Protein AF-A0A926IYR6-F1 (afdb_monomer)

Sequence (191 aa):
MEVDTQDVFANQILENIGKIAMRPLQLAQAIEKWMHGFDGKRKSGREAAAKFGLSETAISRYRKLLGADERIQALAGRLTNINTLTSLVDLSRLDEAKFEDVITQLDAGTLLNAERYLQQLVAGLKSPQDRSKSGTSSATNTSENADANPELIEGGEEPSKTSPQKASNKDKNGSQEMPPQLTCSVAGMRR

Structure (mmCIF, N/CA/C/O backbone):
data_AF-A0A926IYR6-F1
#
_entry.id   AF-A0A926IYR6-F1
#
loop_
_atom_site.group_PDB
_atom_site.id
_atom_site.type_symbol
_atom_site.label_atom_id
_atom_site.label_alt_id
_atom_site.label_comp_id
_atom_site.label_asym_id
_atom_site.label_entity_id
_atom_site.label_seq_id
_atom_site.pdbx_PDB_ins_code
_atom_site.Cartn_x
_atom_site.Cartn_y
_atom_site.Cartn_z
_atom_site.occupancy
_atom_site.B_iso_or_equiv
_atom_site.auth_seq_id
_atom_site.auth_comp_id
_atom_site.auth_asym_id
_atom_site.auth_atom_id
_atom_site.pdbx_PDB_model_num
ATOM 1 N N . MET A 1 1 ? 19.315 -6.945 -31.996 1.00 45.16 1 MET A N 1
ATOM 2 C CA . MET A 1 1 ? 18.527 -6.198 -30.999 1.00 45.16 1 MET A CA 1
ATOM 3 C C . MET A 1 1 ? 18.870 -6.789 -29.652 1.00 45.16 1 MET A C 1
ATOM 5 O O . MET A 1 1 ? 18.538 -7.947 -29.431 1.00 45.16 1 MET A O 1
ATOM 9 N N . GLU A 1 2 ? 19.592 -6.054 -28.811 1.00 54.44 2 GLU A N 1
ATOM 10 C CA . GLU A 1 2 ? 19.668 -6.416 -27.395 1.00 54.44 2 GLU A CA 1
ATOM 11 C C . GLU A 1 2 ? 18.277 -6.209 -26.799 1.00 54.44 2 GLU A C 1
ATOM 13 O O . GLU A 1 2 ? 17.656 -5.166 -27.009 1.00 54.44 2 GLU A O 1
ATOM 18 N N . VAL A 1 3 ? 17.756 -7.232 -26.128 1.00 62.66 3 VAL A N 1
ATOM 19 C CA . VAL A 1 3 ? 16.502 -7.104 -25.391 1.00 62.66 3 VAL A CA 1
ATOM 20 C C . VAL A 1 3 ? 16.871 -6.527 -24.032 1.00 62.66 3 VAL A C 1
ATOM 22 O O . VAL A 1 3 ? 17.537 -7.204 -23.250 1.00 62.66 3 VAL A O 1
ATOM 25 N N . ASP A 1 4 ? 16.472 -5.282 -23.765 1.00 81.31 4 ASP A N 1
ATOM 26 C CA . ASP A 1 4 ? 16.720 -4.646 -22.471 1.00 81.31 4 ASP A CA 1
ATOM 27 C C . ASP A 1 4 ? 16.082 -5.498 -21.359 1.00 81.31 4 ASP A C 1
ATOM 29 O O . ASP A 1 4 ? 14.863 -5.698 -21.301 1.00 81.31 4 ASP A O 1
ATOM 33 N N . THR A 1 5 ? 16.924 -6.028 -20.470 1.00 81.94 5 THR A N 1
ATOM 34 C CA . THR A 1 5 ? 16.513 -6.879 -19.347 1.00 81.94 5 THR A CA 1
ATOM 35 C C . THR A 1 5 ? 15.547 -6.155 -18.409 1.00 81.94 5 THR A C 1
ATOM 37 O O . THR A 1 5 ? 14.686 -6.793 -17.795 1.00 81.94 5 THR A O 1
ATOM 40 N N . GLN A 1 6 ? 15.623 -4.824 -18.341 1.00 81.25 6 GLN A N 1
ATOM 41 C CA . GLN A 1 6 ? 14.714 -3.993 -17.568 1.00 81.25 6 GLN A CA 1
ATOM 42 C C . GLN A 1 6 ? 13.317 -3.902 -18.201 1.00 81.25 6 GLN A C 1
ATOM 44 O O . GLN A 1 6 ? 12.327 -3.803 -17.470 1.00 81.25 6 GLN A O 1
ATOM 49 N N . ASP A 1 7 ? 13.214 -3.988 -19.530 1.00 84.94 7 ASP A N 1
ATOM 50 C CA . ASP A 1 7 ? 11.933 -4.056 -20.240 1.00 84.94 7 ASP A CA 1
ATOM 51 C C . ASP A 1 7 ? 11.310 -5.454 -20.178 1.00 84.94 7 ASP A C 1
ATOM 53 O O . ASP A 1 7 ? 10.100 -5.561 -19.976 1.00 84.94 7 ASP A O 1
ATOM 57 N N . VAL A 1 8 ? 12.110 -6.527 -20.233 1.00 85.56 8 VAL A N 1
ATOM 58 C CA . VAL A 1 8 ? 11.611 -7.893 -19.961 1.00 85.56 8 VAL A CA 1
ATOM 59 C C . VAL A 1 8 ? 11.003 -7.969 -18.560 1.00 85.56 8 VAL A C 1
ATOM 61 O O . VAL A 1 8 ? 9.882 -8.452 -18.397 1.00 85.56 8 VAL A O 1
ATOM 64 N N . PHE A 1 9 ? 11.705 -7.439 -17.554 1.00 85.88 9 PHE A N 1
ATOM 65 C CA . PHE A 1 9 ? 11.206 -7.390 -16.181 1.00 85.88 9 PHE A CA 1
ATOM 66 C C . PHE A 1 9 ? 9.938 -6.528 -16.055 1.00 85.88 9 PHE A C 1
ATOM 68 O O . PHE A 1 9 ? 8.983 -6.933 -15.395 1.00 85.88 9 PHE A O 1
ATOM 75 N N . ALA A 1 10 ? 9.873 -5.378 -16.735 1.00 85.06 10 ALA A N 1
ATOM 76 C CA . ALA A 1 10 ? 8.668 -4.548 -16.750 1.00 85.06 10 ALA A CA 1
ATOM 77 C C . ALA A 1 10 ? 7.459 -5.275 -17.358 1.00 85.06 10 ALA A C 1
ATOM 79 O O . ALA A 1 10 ? 6.358 -5.183 -16.818 1.00 85.06 10 ALA A O 1
ATOM 80 N N . ASN A 1 11 ? 7.663 -6.030 -18.441 1.00 86.19 11 ASN A N 1
ATOM 81 C CA . ASN A 1 11 ? 6.607 -6.799 -19.098 1.00 86.19 11 ASN A CA 1
ATOM 82 C C . ASN A 1 11 ? 6.088 -7.940 -18.203 1.00 86.19 11 ASN A C 1
ATOM 84 O O . ASN A 1 11 ? 4.880 -8.152 -18.132 1.00 86.19 11 ASN A O 1
ATOM 88 N N . GLN A 1 12 ? 6.968 -8.610 -17.448 1.00 86.31 12 GLN A N 1
ATOM 89 C CA . GLN A 1 12 ? 6.573 -9.606 -16.438 1.00 86.31 12 GLN A CA 1
ATOM 90 C C . GLN A 1 12 ? 5.736 -8.994 -15.303 1.00 86.31 12 GLN A C 1
ATOM 92 O O . GLN A 1 12 ? 4.791 -9.620 -14.821 1.00 86.31 12 GLN A O 1
ATOM 97 N N . ILE A 1 13 ? 6.051 -7.766 -14.874 1.00 86.06 13 ILE A N 1
ATOM 98 C CA . ILE A 1 13 ? 5.227 -7.037 -13.899 1.00 86.06 13 ILE A CA 1
ATOM 99 C C . ILE A 1 13 ? 3.866 -6.695 -14.521 1.00 86.06 13 ILE A C 1
ATOM 101 O O . ILE A 1 13 ? 2.835 -6.997 -13.924 1.00 86.06 13 ILE A O 1
ATOM 105 N N . LEU A 1 14 ? 3.850 -6.116 -15.727 1.00 85.69 14 LEU A N 1
ATOM 106 C CA . LEU A 1 14 ? 2.631 -5.727 -16.449 1.00 85.69 14 LEU A CA 1
ATOM 107 C C . LEU A 1 14 ? 1.674 -6.900 -16.690 1.00 85.69 14 LEU A C 1
ATOM 109 O O . LEU A 1 14 ? 0.469 -6.732 -16.536 1.00 85.69 14 LEU A O 1
ATOM 113 N N . GLU A 1 15 ? 2.188 -8.093 -16.998 1.00 84.50 15 GLU A N 1
ATOM 114 C CA . GLU A 1 15 ? 1.366 -9.298 -17.148 1.00 84.50 15 GLU A CA 1
ATOM 115 C C . GLU A 1 15 ? 0.613 -9.668 -15.855 1.00 84.50 15 GLU A C 1
ATOM 117 O O . GLU A 1 15 ? -0.445 -10.299 -15.915 1.00 84.50 15 GLU A O 1
ATOM 122 N N . ASN A 1 16 ? 1.144 -9.293 -14.691 1.00 80.12 16 ASN A N 1
ATOM 123 C CA . ASN A 1 16 ? 0.606 -9.648 -13.379 1.00 80.12 16 ASN A CA 1
ATOM 124 C C . ASN A 1 16 ? -0.121 -8.492 -12.669 1.00 80.12 16 ASN A C 1
ATOM 126 O O . ASN A 1 16 ? -0.920 -8.749 -11.767 1.00 80.12 16 ASN A O 1
ATOM 130 N N . ILE A 1 17 ? 0.091 -7.239 -13.084 1.00 73.50 17 ILE A N 1
ATOM 131 C CA . ILE A 1 17 ? -0.700 -6.086 -12.632 1.00 73.50 17 ILE A CA 1
ATOM 132 C C . ILE A 1 17 ? -2.179 -6.302 -12.988 1.00 73.50 17 ILE A C 1
ATOM 134 O O . ILE A 1 17 ? -2.528 -6.733 -14.083 1.00 73.50 17 ILE A O 1
ATOM 138 N N . GLY A 1 18 ? -3.072 -6.022 -12.036 1.00 60.53 18 GLY A N 1
ATOM 139 C CA . GLY A 1 18 ? -4.522 -6.184 -12.204 1.00 60.53 18 GLY A CA 1
ATOM 140 C C . GLY A 1 18 ? -5.033 -7.627 -12.087 1.00 60.53 18 GLY A C 1
ATOM 141 O O . GLY A 1 18 ? -6.214 -7.822 -11.801 1.00 60.53 18 GLY A O 1
ATOM 142 N N . LYS A 1 19 ? -4.169 -8.644 -12.208 1.00 63.75 19 LYS A N 1
ATOM 143 C CA . LYS A 1 19 ? -4.496 -10.016 -11.794 1.00 63.75 19 LYS A CA 1
ATOM 144 C C . LYS A 1 19 ? -4.381 -10.122 -10.268 1.00 63.75 19 LYS A C 1
ATOM 146 O O . LYS A 1 19 ? -3.478 -9.555 -9.662 1.00 63.75 19 LYS A O 1
ATOM 151 N N . ILE A 1 20 ? -5.232 -10.944 -9.645 1.00 58.84 20 ILE A N 1
ATOM 152 C CA . ILE A 1 20 ? -5.174 -11.269 -8.198 1.00 58.84 20 ILE A CA 1
ATOM 153 C C . ILE A 1 20 ? -3.826 -11.933 -7.809 1.00 58.84 20 ILE A C 1
ATOM 155 O O . ILE A 1 20 ? -3.472 -12.004 -6.635 1.00 58.84 20 ILE A O 1
ATOM 159 N N . ALA A 1 21 ? -3.055 -12.392 -8.802 1.00 59.38 21 ALA A N 1
ATOM 160 C CA . ALA A 1 21 ? -1.789 -13.100 -8.658 1.00 59.38 21 ALA A CA 1
ATOM 161 C C . ALA A 1 21 ? -0.688 -12.332 -7.899 1.00 59.38 21 ALA A C 1
ATOM 163 O O . ALA A 1 21 ? 0.086 -12.970 -7.188 1.00 59.38 21 ALA A O 1
ATOM 164 N N . MET A 1 22 ? -0.598 -10.999 -8.019 1.00 75.12 22 MET A N 1
ATOM 165 C CA . MET A 1 22 ? 0.477 -10.227 -7.378 1.00 75.12 22 MET A CA 1
ATOM 166 C C . MET A 1 22 ? -0.010 -9.507 -6.115 1.00 75.12 22 MET A C 1
ATOM 168 O O . MET A 1 22 ? -0.889 -8.645 -6.167 1.00 75.12 22 MET A O 1
ATOM 172 N N . ARG A 1 23 ? 0.586 -9.831 -4.959 1.00 88.06 23 ARG A N 1
ATOM 173 C CA . ARG A 1 23 ? 0.259 -9.174 -3.681 1.00 88.06 23 ARG A CA 1
ATOM 174 C C . ARG A 1 23 ? 0.772 -7.722 -3.666 1.00 88.06 23 ARG A C 1
ATOM 176 O O . ARG A 1 23 ? 1.830 -7.462 -4.243 1.00 88.06 23 ARG A O 1
ATOM 183 N N . PRO A 1 24 ? 0.116 -6.776 -2.962 1.00 90.75 24 PRO A N 1
ATOM 184 C CA . PRO A 1 24 ? 0.522 -5.365 -2.959 1.00 90.75 24 PRO A CA 1
ATOM 185 C C . PRO A 1 24 ? 1.980 -5.113 -2.563 1.00 90.75 24 PRO A C 1
ATOM 187 O O . PRO A 1 24 ? 2.623 -4.245 -3.147 1.00 90.75 24 PRO A O 1
ATOM 190 N N . LEU A 1 25 ? 2.518 -5.890 -1.614 1.00 92.12 25 LEU A N 1
ATOM 191 C CA . LEU A 1 25 ? 3.919 -5.785 -1.196 1.00 92.12 25 LEU A CA 1
ATOM 192 C C . LEU A 1 25 ? 4.888 -6.270 -2.287 1.00 92.12 25 LEU A C 1
ATOM 194 O O . LEU A 1 25 ? 5.890 -5.610 -2.546 1.00 92.12 25 LEU A O 1
ATOM 198 N N . GLN A 1 26 ? 4.561 -7.367 -2.978 1.00 91.06 26 GLN A N 1
ATOM 199 C CA . GLN A 1 26 ? 5.352 -7.878 -4.105 1.00 91.06 26 GLN A CA 1
ATOM 200 C C . GLN A 1 26 ? 5.356 -6.886 -5.272 1.00 91.06 26 GLN A C 1
ATOM 202 O O . GLN A 1 26 ? 6.407 -6.622 -5.850 1.00 91.06 26 GLN A O 1
ATOM 207 N N . LEU A 1 27 ? 4.199 -6.287 -5.581 1.00 91.50 27 LEU A N 1
ATOM 208 C CA . LEU A 1 27 ? 4.092 -5.249 -6.605 1.00 91.50 27 LEU A CA 1
ATOM 209 C C . LEU A 1 27 ? 4.917 -4.011 -6.230 1.00 91.50 27 LEU A C 1
ATOM 211 O O . LEU A 1 27 ? 5.657 -3.496 -7.063 1.00 91.50 27 LEU A O 1
ATOM 215 N N . ALA A 1 28 ? 4.863 -3.573 -4.970 1.00 93.25 28 ALA A N 1
ATOM 216 C CA . ALA A 1 28 ? 5.687 -2.470 -4.490 1.00 93.25 28 ALA A CA 1
ATOM 217 C C . ALA A 1 28 ? 7.193 -2.763 -4.628 1.00 93.25 28 ALA A C 1
ATOM 219 O O . ALA A 1 28 ? 7.933 -1.937 -5.162 1.00 93.25 28 ALA A O 1
ATOM 220 N N . GLN A 1 29 ? 7.636 -3.955 -4.210 1.00 93.31 29 GLN A N 1
ATOM 221 C CA . GLN A 1 29 ? 9.029 -4.400 -4.333 1.00 93.31 29 GLN A CA 1
ATOM 222 C C . GLN A 1 29 ? 9.476 -4.473 -5.799 1.00 93.31 29 GLN A C 1
ATOM 224 O O . GLN A 1 29 ? 10.579 -4.040 -6.129 1.00 93.31 29 GLN A O 1
ATOM 229 N N . ALA A 1 30 ? 8.622 -4.981 -6.691 1.00 91.81 30 ALA A N 1
ATOM 230 C CA . ALA A 1 30 ? 8.917 -5.087 -8.115 1.00 91.81 30 ALA A CA 1
ATOM 231 C C . ALA A 1 30 ? 9.003 -3.710 -8.799 1.00 91.81 30 ALA A C 1
ATOM 233 O O . ALA A 1 30 ? 9.929 -3.477 -9.577 1.00 91.81 30 ALA A O 1
ATOM 234 N N . ILE A 1 31 ? 8.103 -2.779 -8.456 1.00 92.62 31 ILE A N 1
ATOM 235 C CA . ILE A 1 31 ? 8.140 -1.386 -8.926 1.00 92.62 31 ILE A CA 1
ATOM 236 C C . ILE A 1 31 ? 9.420 -0.692 -8.448 1.00 92.62 31 ILE A C 1
ATOM 238 O O . ILE A 1 31 ? 10.138 -0.140 -9.275 1.00 92.62 31 ILE A O 1
ATOM 242 N N . GLU A 1 32 ? 9.751 -0.734 -7.151 1.00 93.06 32 GLU A N 1
ATOM 243 C CA . GLU A 1 32 ? 10.961 -0.069 -6.637 1.00 93.06 32 GLU A CA 1
ATOM 244 C C . GLU A 1 32 ? 12.231 -0.719 -7.226 1.00 93.06 32 GLU A C 1
ATOM 246 O O . GLU A 1 32 ? 13.130 0.003 -7.653 1.00 93.06 32 GLU A O 1
ATOM 251 N N . LYS A 1 33 ? 12.282 -2.054 -7.383 1.00 91.44 33 LYS A N 1
ATOM 252 C CA . LYS A 1 33 ? 13.382 -2.748 -8.085 1.00 91.44 33 LYS A CA 1
ATOM 253 C C . LYS A 1 33 ? 13.525 -2.289 -9.539 1.00 91.44 33 LYS A C 1
ATOM 255 O O . LYS A 1 33 ? 14.641 -2.029 -9.979 1.00 91.44 33 LYS A O 1
ATOM 260 N N . TRP A 1 34 ? 12.422 -2.156 -10.280 1.00 91.81 34 TRP A N 1
ATOM 261 C CA . TRP A 1 34 ? 12.461 -1.605 -11.637 1.00 91.81 34 TRP A CA 1
ATOM 262 C C . TRP A 1 34 ? 12.913 -0.139 -11.633 1.00 91.81 34 TRP A C 1
ATOM 264 O O . TRP A 1 34 ? 13.684 0.254 -12.505 1.00 91.81 34 TRP A O 1
ATOM 274 N N . MET A 1 35 ? 12.488 0.657 -10.646 1.00 91.31 35 MET A N 1
ATOM 275 C CA . MET A 1 35 ? 12.852 2.071 -10.524 1.00 91.31 35 MET A CA 1
ATOM 276 C C . MET A 1 35 ? 14.331 2.303 -10.199 1.00 91.31 35 MET A C 1
ATOM 278 O O . MET A 1 35 ? 14.863 3.313 -10.638 1.00 91.31 35 MET A O 1
ATOM 282 N N . HIS A 1 36 ? 15.019 1.423 -9.465 1.00 89.81 36 HIS A N 1
ATOM 283 C CA . HIS A 1 36 ? 16.468 1.582 -9.222 1.00 89.81 36 HIS A CA 1
ATOM 284 C C . HIS A 1 36 ? 17.338 1.289 -10.448 1.00 89.81 36 HIS A C 1
ATOM 286 O O . HIS A 1 36 ? 18.476 1.750 -10.502 1.00 89.81 36 HIS A O 1
ATOM 292 N N . GLY A 1 37 ? 16.791 0.586 -11.442 1.00 76.19 37 GLY A N 1
ATOM 293 C CA . GLY A 1 37 ? 17.518 0.200 -12.646 1.00 76.19 37 GLY A CA 1
ATOM 294 C C . GLY A 1 37 ? 18.484 -0.963 -12.435 1.00 76.19 37 GLY A C 1
ATOM 295 O O . GLY A 1 37 ? 18.870 -1.301 -11.317 1.00 76.19 37 GLY A O 1
ATOM 296 N N . PHE A 1 38 ? 18.875 -1.583 -13.547 1.00 68.38 38 PHE A N 1
ATOM 297 C CA . PHE A 1 38 ? 20.012 -2.510 -13.599 1.00 68.38 38 PHE A CA 1
ATOM 298 C C . PHE A 1 38 ? 21.277 -1.819 -14.144 1.00 68.38 38 PHE A C 1
ATOM 300 O O . PHE A 1 38 ? 22.369 -2.369 -14.054 1.00 68.38 38 PHE A O 1
ATOM 307 N N . ASP A 1 39 ? 21.129 -0.595 -14.666 1.00 69.06 39 ASP A N 1
ATOM 308 C CA . ASP A 1 39 ? 22.159 0.274 -15.249 1.00 69.06 39 ASP A CA 1
ATOM 309 C C . ASP A 1 39 ? 22.600 1.416 -14.305 1.00 69.06 39 ASP A C 1
ATOM 311 O O . ASP A 1 39 ? 23.378 2.288 -14.691 1.00 69.06 39 ASP A O 1
ATOM 315 N N . GLY A 1 40 ? 22.075 1.442 -13.074 1.00 68.50 40 GLY A N 1
ATOM 316 C CA . GLY A 1 40 ? 22.336 2.481 -12.073 1.00 68.50 40 GLY A CA 1
ATOM 317 C C . GLY A 1 40 ? 21.559 3.790 -12.263 1.00 68.50 40 GLY A C 1
ATOM 318 O O . GLY A 1 40 ? 21.735 4.713 -11.463 1.00 68.50 40 GLY A O 1
ATOM 319 N N . LYS A 1 41 ? 20.687 3.908 -13.277 1.00 80.50 41 LYS A N 1
ATOM 320 C CA . LYS A 1 41 ? 19.857 5.106 -13.476 1.00 80.50 41 LYS A CA 1
ATOM 321 C C . LYS A 1 41 ? 18.517 4.959 -12.768 1.00 80.50 41 LYS A C 1
ATOM 323 O O . LYS A 1 41 ? 17.612 4.263 -13.228 1.00 80.50 41 LYS A O 1
ATOM 328 N N . ARG A 1 42 ? 18.368 5.683 -11.656 1.00 87.19 42 ARG A N 1
ATOM 329 C CA . ARG A 1 42 ? 17.122 5.689 -10.888 1.00 87.19 42 ARG A CA 1
ATOM 330 C C . ARG A 1 42 ? 16.014 6.444 -11.629 1.00 87.19 42 ARG A C 1
ATOM 332 O O . ARG A 1 42 ? 16.114 7.650 -11.842 1.00 87.19 42 ARG A O 1
ATOM 339 N N . LYS A 1 43 ? 14.939 5.735 -11.959 1.00 89.62 43 LYS A N 1
ATOM 340 C CA . LYS A 1 43 ? 13.725 6.251 -12.602 1.00 89.62 43 LYS A CA 1
ATOM 341 C C . LYS A 1 43 ? 12.798 6.893 -11.573 1.00 89.62 43 LYS A C 1
ATOM 343 O O . LYS A 1 43 ? 12.719 6.476 -10.414 1.00 89.62 43 LYS A O 1
ATOM 348 N N . SER A 1 44 ? 12.088 7.928 -11.998 1.00 93.00 44 SER A N 1
ATOM 349 C CA . SER A 1 44 ? 11.143 8.683 -11.177 1.00 93.00 44 SER A CA 1
ATOM 350 C C . SER A 1 44 ? 9.820 7.939 -10.955 1.00 93.00 44 SER A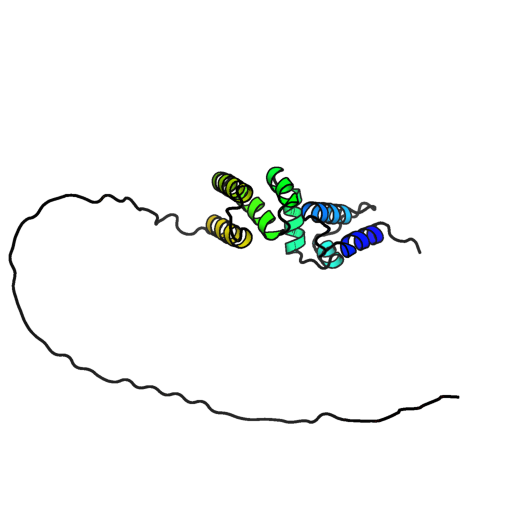 C 1
ATOM 352 O O . SER A 1 44 ? 9.444 7.026 -11.693 1.00 93.00 44 SER A O 1
ATOM 354 N N . GLY A 1 45 ? 9.050 8.373 -9.949 1.00 92.44 45 GLY A N 1
ATOM 355 C CA . GLY A 1 45 ? 7.697 7.848 -9.720 1.00 92.44 45 GLY A CA 1
ATOM 356 C C . GLY A 1 45 ? 6.732 8.123 -10.883 1.00 92.44 45 GLY A C 1
ATOM 357 O O . GLY A 1 45 ? 5.807 7.345 -11.100 1.00 92.44 45 GLY A O 1
ATOM 358 N N . ARG A 1 46 ? 6.985 9.180 -11.666 1.00 95.31 46 ARG A N 1
ATOM 359 C CA . ARG A 1 46 ? 6.237 9.527 -12.882 1.00 95.31 46 ARG A CA 1
ATOM 360 C C . ARG A 1 46 ? 6.535 8.572 -14.038 1.00 95.31 46 ARG A C 1
ATOM 362 O O . ARG A 1 46 ? 5.616 8.156 -14.735 1.00 95.31 46 ARG A O 1
ATOM 369 N N . GLU A 1 47 ? 7.793 8.173 -14.215 1.00 93.56 47 GLU A N 1
ATOM 370 C CA . GLU A 1 47 ? 8.164 7.138 -15.191 1.00 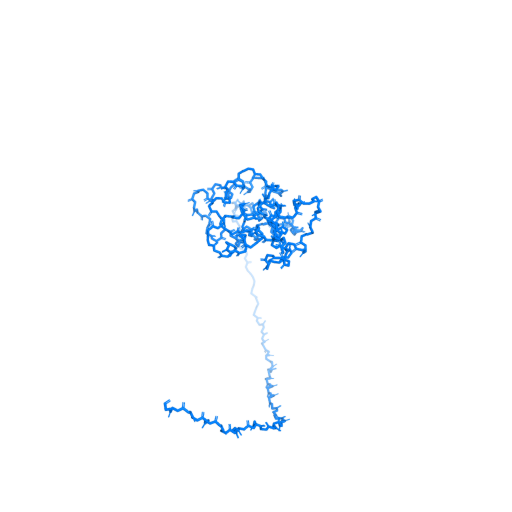93.56 47 GLU A CA 1
ATOM 371 C C . GLU A 1 47 ? 7.581 5.774 -14.813 1.00 93.56 47 GLU A C 1
ATOM 373 O O . GLU A 1 47 ? 7.080 5.069 -15.684 1.00 93.56 47 GLU A O 1
ATOM 378 N N . ALA A 1 48 ? 7.576 5.420 -13.523 1.00 93.44 48 ALA A N 1
ATOM 379 C CA . ALA A 1 48 ? 6.920 4.203 -13.047 1.00 93.44 48 ALA A CA 1
ATOM 380 C C . ALA A 1 48 ? 5.399 4.238 -13.277 1.00 93.44 48 ALA A C 1
ATOM 382 O O . ALA A 1 48 ? 4.834 3.266 -13.771 1.00 93.44 48 ALA A O 1
ATOM 383 N N . ALA A 1 49 ? 4.742 5.365 -12.984 1.00 94.12 49 ALA A N 1
ATOM 384 C CA . ALA A 1 49 ? 3.321 5.571 -13.267 1.00 94.12 49 ALA A CA 1
ATOM 385 C C . ALA A 1 49 ? 3.009 5.342 -14.758 1.00 94.12 49 ALA A C 1
ATOM 387 O O . ALA A 1 49 ? 2.152 4.525 -15.096 1.00 94.12 49 ALA A O 1
ATOM 388 N N . ALA A 1 50 ? 3.782 5.979 -15.646 1.00 93.38 50 ALA A N 1
ATOM 389 C CA . ALA A 1 50 ? 3.646 5.825 -17.091 1.00 93.38 50 ALA A CA 1
ATOM 390 C C . ALA A 1 50 ? 3.928 4.389 -17.577 1.00 93.38 50 ALA A C 1
ATOM 392 O O . ALA A 1 50 ? 3.160 3.864 -18.380 1.00 93.38 50 ALA A O 1
ATOM 393 N N . LYS A 1 51 ? 4.991 3.731 -17.087 1.00 92.56 51 LYS A N 1
ATOM 394 C CA . LYS A 1 51 ? 5.368 2.372 -17.516 1.00 92.56 51 LYS A CA 1
ATOM 395 C C . LYS A 1 51 ? 4.361 1.312 -17.076 1.00 92.56 51 LYS A C 1
ATOM 397 O O . LYS A 1 51 ? 4.110 0.380 -17.832 1.00 92.56 51 LYS A O 1
ATOM 402 N N . PHE A 1 52 ? 3.809 1.441 -15.869 1.00 90.44 52 PHE A N 1
ATOM 403 C CA . PHE A 1 52 ? 2.926 0.436 -15.268 1.00 90.44 52 PHE A CA 1
ATOM 404 C C . PHE A 1 52 ? 1.427 0.722 -15.451 1.00 90.44 52 PHE A C 1
ATOM 406 O O . PHE A 1 52 ? 0.606 -0.059 -14.978 1.00 90.44 52 PHE A O 1
ATOM 413 N N . GLY A 1 53 ? 1.052 1.821 -16.117 1.00 90.56 53 GLY A N 1
ATOM 414 C CA . GLY A 1 53 ? -0.353 2.213 -16.291 1.00 90.56 53 GLY A CA 1
ATOM 415 C C . GLY A 1 53 ? -1.045 2.602 -14.977 1.00 90.56 53 GLY A C 1
ATOM 416 O O . GLY A 1 53 ? -2.258 2.459 -14.840 1.00 90.56 53 GLY A O 1
ATOM 417 N N . LEU A 1 54 ? -0.271 3.064 -13.991 1.00 91.44 54 LEU A N 1
ATOM 418 C CA . LEU A 1 54 ? -0.732 3.422 -12.649 1.00 91.44 54 LEU A CA 1
ATOM 419 C C . LEU A 1 54 ? -0.730 4.945 -12.472 1.00 91.44 54 LEU A C 1
ATOM 421 O O . LEU A 1 54 ? 0.028 5.655 -13.124 1.00 91.44 54 LEU A O 1
ATOM 425 N N . SER A 1 55 ? -1.533 5.473 -11.547 1.00 94.69 55 SER A N 1
ATOM 426 C CA . SER A 1 55 ? -1.427 6.891 -11.178 1.00 94.69 55 SER A CA 1
ATOM 427 C C . SER A 1 55 ? -0.181 7.154 -10.324 1.00 94.69 55 SER A C 1
ATOM 429 O O . SER A 1 55 ? 0.239 6.299 -9.541 1.00 94.69 55 SER A O 1
ATOM 431 N N . GLU A 1 56 ? 0.376 8.368 -10.389 1.00 95.50 56 GLU A N 1
ATOM 432 C CA . GLU A 1 56 ? 1.481 8.779 -9.501 1.00 95.50 56 GLU A CA 1
ATOM 433 C C . GLU A 1 56 ? 1.104 8.624 -8.014 1.00 95.50 56 GLU A C 1
ATOM 435 O O . GLU A 1 56 ? 1.935 8.251 -7.183 1.00 95.50 56 GLU A O 1
ATOM 440 N N . THR A 1 57 ? -0.177 8.814 -7.673 1.00 94.94 57 THR A N 1
ATOM 441 C CA . THR A 1 57 ? -0.705 8.538 -6.332 1.00 94.94 57 THR A CA 1
ATOM 442 C C . THR A 1 57 ? -0.608 7.056 -5.969 1.00 94.94 57 THR A C 1
ATOM 444 O O . THR A 1 57 ? -0.192 6.745 -4.856 1.00 94.94 57 THR A O 1
ATOM 447 N N . ALA A 1 58 ? -0.946 6.133 -6.876 1.00 92.75 58 ALA A N 1
ATOM 448 C CA . ALA A 1 58 ? -0.804 4.697 -6.630 1.00 92.75 58 ALA A CA 1
ATOM 449 C C . ALA A 1 58 ? 0.671 4.304 -6.435 1.00 92.75 58 ALA A C 1
ATOM 451 O O . ALA A 1 58 ? 0.986 3.623 -5.461 1.00 92.75 58 ALA A O 1
ATOM 452 N N . ILE A 1 59 ? 1.586 4.813 -7.270 1.00 95.12 59 ILE A N 1
ATOM 453 C CA . ILE A 1 59 ? 3.037 4.623 -7.086 1.00 95.12 59 ILE A CA 1
ATOM 454 C C . ILE A 1 59 ? 3.492 5.143 -5.712 1.00 95.12 59 ILE A C 1
ATOM 456 O O . ILE A 1 59 ? 4.194 4.441 -4.986 1.00 95.12 59 ILE A O 1
ATOM 460 N N . SER A 1 60 ? 3.047 6.336 -5.306 1.00 95.81 60 SER A N 1
ATOM 461 C CA . SER A 1 60 ? 3.341 6.902 -3.981 1.00 95.81 60 SER A CA 1
ATOM 462 C C . SER A 1 60 ? 2.840 6.008 -2.835 1.00 95.81 60 SER A C 1
ATOM 464 O O . SER A 1 60 ? 3.567 5.781 -1.867 1.00 95.81 60 SER A O 1
ATOM 466 N N . ARG A 1 61 ? 1.641 5.420 -2.965 1.00 95.69 61 ARG A N 1
ATOM 467 C CA . ARG A 1 61 ? 1.087 4.462 -1.991 1.00 95.69 61 ARG A CA 1
ATOM 468 C C . ARG A 1 61 ? 1.904 3.169 -1.896 1.00 95.69 61 ARG A C 1
ATOM 470 O O . ARG A 1 61 ? 2.243 2.758 -0.790 1.00 95.69 61 ARG A O 1
ATOM 477 N N . TYR A 1 62 ? 2.288 2.564 -3.023 1.00 95.12 62 TYR A N 1
ATOM 478 C CA . TYR A 1 62 ? 3.162 1.382 -3.016 1.00 95.12 62 TYR A CA 1
ATOM 479 C C . TYR A 1 62 ? 4.523 1.681 -2.369 1.00 95.12 62 TYR A C 1
ATOM 481 O O . TYR A 1 62 ? 5.005 0.897 -1.557 1.00 95.12 62 TYR A O 1
ATOM 489 N N . ARG A 1 63 ? 5.111 2.854 -2.634 1.00 94.75 63 ARG A N 1
ATOM 490 C CA . ARG A 1 63 ? 6.378 3.263 -2.005 1.00 94.75 63 ARG A CA 1
ATOM 491 C C . ARG A 1 63 ? 6.233 3.557 -0.506 1.00 94.75 63 ARG A C 1
ATOM 493 O O . ARG A 1 63 ? 7.140 3.227 0.252 1.00 94.75 63 ARG A O 1
ATOM 500 N N . LYS A 1 64 ? 5.090 4.092 -0.050 1.00 95.31 64 LYS A N 1
ATOM 501 C CA . LYS A 1 64 ? 4.761 4.187 1.389 1.00 95.31 64 LYS A CA 1
ATOM 502 C C . LYS A 1 64 ? 4.706 2.810 2.061 1.00 95.31 64 LYS A C 1
ATOM 504 O O . LYS A 1 64 ? 5.204 2.687 3.174 1.00 95.31 64 LYS A O 1
ATOM 509 N N . LEU A 1 65 ? 4.131 1.800 1.400 1.00 95.75 65 LEU A N 1
ATOM 510 C CA . LEU A 1 65 ? 4.008 0.438 1.938 1.00 95.75 65 LEU A CA 1
ATOM 511 C C . LEU A 1 65 ? 5.372 -0.237 2.180 1.00 95.75 65 LEU A C 1
ATOM 513 O O . LEU A 1 65 ? 5.511 -0.974 3.148 1.00 95.75 65 LEU A O 1
ATOM 517 N N . LEU A 1 66 ? 6.388 0.042 1.356 1.00 94.88 66 LEU A N 1
ATOM 518 C CA . LEU A 1 66 ? 7.751 -0.480 1.567 1.00 94.88 66 LEU A CA 1
ATOM 519 C C . LEU A 1 66 ? 8.436 0.083 2.821 1.00 94.88 66 LEU A C 1
ATOM 521 O O . LEU A 1 66 ? 9.302 -0.572 3.389 1.00 94.88 66 LEU A O 1
ATOM 525 N N . GLY A 1 67 ? 8.064 1.297 3.236 1.00 92.81 67 GLY A N 1
ATOM 52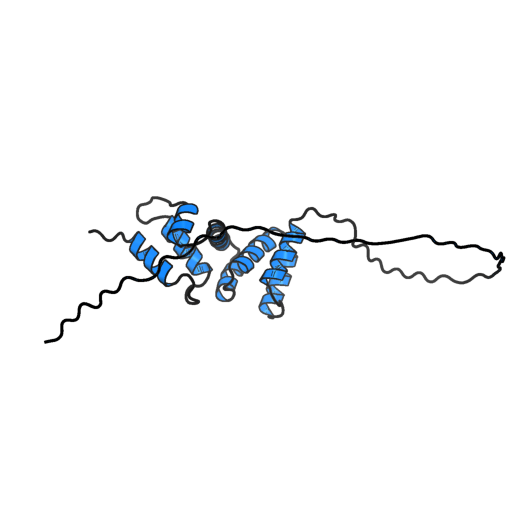6 C CA . GLY A 1 67 ? 8.534 1.946 4.465 1.00 92.81 67 GLY A CA 1
ATOM 527 C C . GLY A 1 67 ? 7.526 1.854 5.615 1.00 92.81 67 GLY A C 1
ATOM 528 O O . GLY A 1 67 ? 7.460 2.770 6.440 1.00 92.81 67 GLY A O 1
ATOM 529 N N . ALA A 1 68 ? 6.680 0.822 5.611 1.00 93.94 68 ALA A N 1
ATOM 530 C CA . ALA A 1 68 ? 5.696 0.553 6.651 1.00 93.94 68 ALA A CA 1
ATOM 531 C C . ALA A 1 68 ? 6.246 -0.392 7.730 1.00 93.94 68 ALA A C 1
ATOM 533 O O . ALA A 1 68 ? 7.163 -1.171 7.472 1.00 93.94 68 ALA A O 1
ATOM 534 N N . ASP A 1 69 ? 5.624 -0.347 8.908 1.00 91.31 69 ASP A N 1
ATOM 535 C CA . ASP A 1 69 ? 5.818 -1.308 9.999 1.00 91.31 69 ASP A CA 1
ATOM 536 C C . ASP A 1 69 ? 5.620 -2.760 9.519 1.00 91.31 69 ASP A C 1
ATOM 538 O O . ASP A 1 69 ? 4.774 -3.027 8.657 1.00 91.31 69 ASP A O 1
ATOM 542 N N . GLU A 1 70 ? 6.385 -3.703 10.077 1.00 91.88 70 GLU A N 1
ATOM 543 C CA . GLU A 1 70 ? 6.347 -5.120 9.689 1.00 91.88 70 GLU A CA 1
ATOM 544 C C . GLU A 1 70 ? 4.948 -5.731 9.820 1.00 91.88 70 GLU A C 1
ATOM 546 O O . GLU A 1 70 ? 4.543 -6.522 8.964 1.00 91.88 70 GLU A O 1
ATOM 551 N N . ARG A 1 71 ? 4.159 -5.306 10.818 1.00 92.25 71 ARG A N 1
ATOM 552 C CA . ARG A 1 71 ? 2.766 -5.739 10.988 1.00 92.25 71 ARG A CA 1
ATOM 553 C C . ARG A 1 71 ? 1.944 -5.345 9.765 1.00 92.25 71 ARG A C 1
ATOM 555 O O . ARG A 1 71 ? 1.251 -6.182 9.197 1.00 92.25 71 ARG A O 1
ATOM 562 N N . ILE A 1 72 ? 2.089 -4.111 9.276 1.00 94.12 72 ILE A N 1
ATOM 563 C CA . ILE A 1 72 ? 1.386 -3.627 8.075 1.00 94.12 72 ILE A CA 1
ATOM 564 C C . ILE A 1 72 ? 1.866 -4.355 6.809 1.00 94.12 72 ILE A C 1
ATOM 566 O O . ILE A 1 72 ? 1.060 -4.648 5.922 1.00 94.12 72 ILE A O 1
ATOM 570 N N . GLN A 1 73 ? 3.152 -4.704 6.725 1.00 92.75 73 GLN A N 1
ATOM 571 C CA . GLN A 1 73 ? 3.668 -5.513 5.618 1.00 92.75 73 GLN A CA 1
ATOM 572 C C . GLN A 1 73 ? 3.101 -6.943 5.640 1.00 92.75 73 GLN A C 1
ATOM 574 O O . GLN A 1 73 ? 2.695 -7.446 4.591 1.00 92.75 73 GLN A O 1
ATOM 579 N N . ALA A 1 74 ? 2.962 -7.566 6.815 1.00 91.44 74 ALA A N 1
ATOM 580 C CA . ALA A 1 74 ? 2.299 -8.863 6.966 1.00 91.44 74 ALA A CA 1
ATOM 581 C C . ALA A 1 74 ? 0.819 -8.808 6.532 1.00 91.44 74 ALA A C 1
ATOM 583 O O . ALA A 1 74 ? 0.337 -9.705 5.831 1.00 91.44 74 ALA A O 1
ATOM 584 N N . LEU A 1 75 ? 0.108 -7.713 6.839 1.00 91.06 75 LEU A N 1
ATOM 585 C CA . LEU A 1 75 ? -1.267 -7.499 6.368 1.00 91.06 75 LEU A CA 1
ATOM 586 C C . LEU A 1 75 ? -1.388 -7.486 4.844 1.00 91.06 75 LEU A C 1
ATOM 588 O O . LEU A 1 75 ? -2.424 -7.908 4.337 1.00 91.06 75 LEU A O 1
ATOM 592 N N . ALA A 1 76 ? -0.364 -7.056 4.101 1.00 88.44 76 ALA A N 1
ATOM 593 C CA . ALA A 1 76 ? -0.382 -7.071 2.636 1.00 88.44 76 ALA A CA 1
ATOM 594 C C . ALA A 1 76 ? -0.392 -8.497 2.038 1.00 88.44 76 ALA A C 1
ATOM 596 O O . ALA A 1 76 ? -0.652 -8.667 0.844 1.00 88.44 76 ALA A O 1
ATOM 597 N N . GLY A 1 77 ? -0.167 -9.532 2.857 1.00 84.88 77 GLY A N 1
ATOM 598 C CA . GLY A 1 77 ? -0.448 -10.922 2.499 1.00 84.88 77 GLY A CA 1
ATOM 599 C C . GLY A 1 77 ? -1.949 -11.221 2.383 1.00 84.88 77 GLY A C 1
ATOM 600 O O . GLY A 1 77 ? -2.347 -11.965 1.486 1.00 84.88 77 GLY A O 1
ATOM 601 N N . ARG A 1 78 ? -2.796 -10.605 3.226 1.00 85.44 78 ARG A N 1
ATOM 602 C CA . ARG A 1 78 ? -4.261 -10.813 3.244 1.00 85.44 78 ARG A CA 1
ATOM 603 C C . ARG A 1 78 ? -5.060 -9.685 2.579 1.00 85.44 78 ARG A C 1
ATOM 605 O O . ARG A 1 78 ? -5.988 -9.962 1.825 1.00 85.44 78 ARG A O 1
ATOM 612 N N . LEU A 1 79 ? -4.689 -8.427 2.813 1.00 88.31 79 LEU A N 1
ATOM 613 C CA . LEU A 1 79 ? -5.338 -7.240 2.260 1.00 88.31 79 LEU A CA 1
ATOM 614 C C . LEU A 1 79 ? -4.739 -6.921 0.887 1.00 88.31 79 LEU A C 1
ATOM 616 O O . LEU A 1 79 ? -3.569 -6.566 0.774 1.00 88.31 79 LEU A O 1
ATOM 620 N N . THR A 1 80 ? -5.550 -7.012 -0.165 1.00 87.44 80 THR A N 1
ATOM 621 C CA . THR A 1 80 ? -5.144 -6.670 -1.541 1.00 87.44 80 THR A CA 1
ATOM 622 C C . THR A 1 80 ? -5.328 -5.186 -1.872 1.00 87.44 80 THR A C 1
ATOM 624 O O . THR A 1 80 ? -4.763 -4.693 -2.846 1.00 87.44 80 THR A O 1
ATOM 627 N N . ASN A 1 81 ? -6.097 -4.451 -1.066 1.00 90.19 81 ASN A N 1
ATOM 628 C CA . ASN A 1 81 ? -6.408 -3.049 -1.312 1.00 90.19 81 ASN A CA 1
ATOM 629 C C . ASN A 1 81 ? -5.304 -2.120 -0.773 1.00 90.19 81 ASN A C 1
ATOM 631 O O . ASN A 1 81 ? -5.137 -1.933 0.435 1.00 90.19 81 ASN A O 1
ATOM 635 N N . ILE A 1 82 ? -4.565 -1.502 -1.698 1.00 92.25 82 ILE A N 1
ATOM 636 C CA . ILE A 1 82 ? -3.461 -0.585 -1.391 1.00 92.25 82 ILE A CA 1
ATOM 637 C C . ILE A 1 82 ? -3.916 0.697 -0.669 1.00 92.25 82 ILE A C 1
ATOM 639 O O . ILE A 1 82 ? -3.135 1.285 0.083 1.00 92.25 82 ILE A O 1
ATOM 643 N N . ASN A 1 83 ? -5.172 1.128 -0.837 1.00 93.00 83 ASN A N 1
ATOM 644 C CA . ASN A 1 83 ? -5.710 2.283 -0.118 1.00 93.00 83 ASN A CA 1
ATOM 645 C C . ASN A 1 83 ? -5.877 1.947 1.368 1.00 93.00 83 ASN A C 1
ATOM 647 O O . ASN A 1 83 ? -5.388 2.699 2.205 1.00 93.00 83 ASN A O 1
ATOM 651 N N . THR A 1 84 ? -6.473 0.791 1.686 1.00 93.75 84 THR A N 1
ATOM 652 C CA . THR A 1 84 ? -6.603 0.271 3.060 1.00 93.75 84 THR A CA 1
ATOM 653 C C . THR A 1 84 ? -5.238 0.162 3.737 1.00 93.75 84 THR A C 1
ATOM 655 O O . THR A 1 84 ? -5.046 0.706 4.822 1.00 93.75 84 THR A O 1
ATOM 658 N N . LEU A 1 85 ? -4.261 -0.460 3.064 1.00 95.25 85 LEU A N 1
ATOM 659 C CA . LEU A 1 85 ? -2.886 -0.573 3.564 1.00 95.25 85 LEU A CA 1
ATOM 660 C C . LEU A 1 85 ? -2.236 0.799 3.798 1.00 95.25 85 LEU A C 1
ATOM 662 O O . LEU A 1 85 ? -1.603 1.008 4.826 1.00 95.25 85 LEU A O 1
ATOM 666 N N . THR A 1 86 ? -2.424 1.765 2.894 1.00 95.50 86 THR A N 1
ATOM 667 C CA . THR A 1 86 ? -1.863 3.114 3.088 1.00 95.50 86 THR A CA 1
ATOM 668 C C . THR A 1 86 ? -2.542 3.860 4.234 1.00 95.50 86 THR A C 1
ATOM 670 O O . THR A 1 86 ? -1.867 4.572 4.972 1.00 95.50 86 THR A O 1
ATOM 673 N N . SER A 1 87 ? -3.855 3.704 4.415 1.00 96.19 87 SER A N 1
ATOM 674 C CA . SER A 1 87 ? -4.557 4.300 5.553 1.00 96.19 87 SER A CA 1
ATOM 675 C C . SER A 1 87 ? -4.092 3.711 6.886 1.00 96.19 87 SER A C 1
ATOM 677 O O . SER A 1 87 ? -4.032 4.452 7.857 1.00 96.19 87 SER A O 1
ATOM 679 N N . LEU A 1 88 ? -3.684 2.437 6.934 1.00 96.38 88 LEU A N 1
ATOM 680 C CA . LEU A 1 88 ? -3.030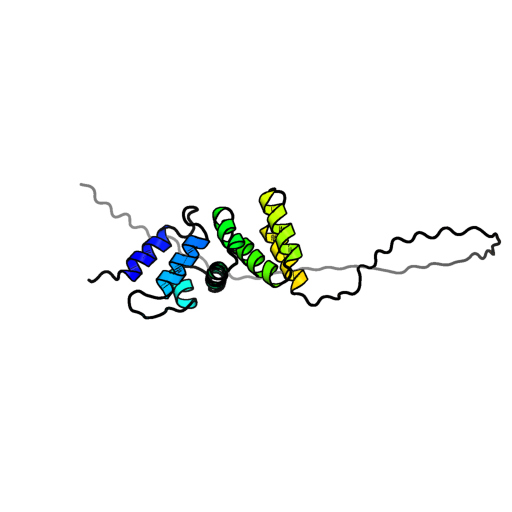 1.851 8.111 1.00 96.38 88 LEU A CA 1
ATOM 681 C C . LEU A 1 88 ? -1.657 2.485 8.390 1.00 96.38 88 LEU A C 1
ATOM 683 O O . LEU A 1 88 ? -1.383 2.832 9.533 1.00 96.38 88 LEU A O 1
ATOM 687 N N . VAL A 1 89 ? -0.833 2.714 7.356 1.00 96.31 89 VAL A N 1
ATOM 688 C CA . VAL A 1 89 ? 0.461 3.426 7.491 1.00 96.31 89 VAL A CA 1
ATOM 689 C C . VAL A 1 89 ? 0.272 4.869 7.957 1.00 96.31 89 VAL A C 1
ATOM 691 O O . VAL A 1 89 ? 1.081 5.388 8.721 1.00 96.31 89 VAL A O 1
ATOM 694 N N . ASP A 1 90 ? -0.773 5.541 7.479 1.00 95.69 90 ASP A N 1
ATOM 695 C CA . ASP A 1 90 ? -1.102 6.886 7.937 1.00 95.69 90 ASP A CA 1
ATOM 696 C C . ASP A 1 90 ? -1.675 6.865 9.371 1.00 95.69 90 ASP A C 1
ATOM 698 O O . ASP A 1 90 ? -1.403 7.797 10.119 1.00 95.69 90 ASP A O 1
ATOM 702 N N . LEU A 1 91 ? -2.416 5.822 9.777 1.00 96.31 91 LEU A N 1
ATOM 703 C CA . LEU A 1 91 ? -2.992 5.683 11.122 1.00 96.31 91 LEU A CA 1
ATOM 704 C C . LEU A 1 91 ? -1.930 5.426 12.199 1.00 96.31 91 LEU A C 1
ATOM 706 O O . LEU A 1 91 ? -1.924 6.157 13.185 1.00 96.31 91 LEU A O 1
ATOM 710 N N . SER A 1 92 ? -1.002 4.480 12.004 1.00 95.56 92 SER A N 1
ATOM 711 C CA . SER A 1 92 ? 0.060 4.192 12.995 1.00 95.56 92 SER A CA 1
ATOM 712 C C . SER A 1 92 ? 0.990 5.388 13.247 1.00 95.56 92 SER A C 1
ATOM 714 O O . SER A 1 92 ? 1.600 5.527 14.300 1.00 95.56 92 SER A O 1
ATOM 716 N N . ARG A 1 93 ? 1.064 6.325 12.293 1.00 94.31 93 ARG A N 1
ATOM 717 C CA . ARG A 1 93 ? 1.811 7.588 12.431 1.00 94.31 93 ARG A CA 1
ATOM 718 C C . ARG A 1 93 ? 1.029 8.707 13.125 1.00 94.31 93 ARG A C 1
ATOM 720 O O . ARG A 1 93 ? 1.621 9.738 13.432 1.00 94.31 93 ARG A O 1
ATOM 727 N N . LEU A 1 94 ? -0.282 8.548 13.308 1.00 95.25 94 LEU A N 1
ATOM 728 C CA . LEU A 1 94 ? -1.175 9.551 13.898 1.00 95.25 94 LEU A CA 1
ATOM 729 C C . LEU A 1 94 ? -1.658 9.155 15.296 1.00 95.25 94 LEU A C 1
ATOM 731 O O . LEU A 1 94 ? -1.767 10.022 16.160 1.00 95.25 94 LEU A O 1
ATOM 735 N N . ASP A 1 95 ? -1.987 7.879 15.500 1.00 95.62 95 ASP A N 1
ATOM 736 C CA . ASP A 1 95 ? -2.596 7.367 16.727 1.00 95.62 95 ASP A CA 1
ATOM 737 C C . ASP A 1 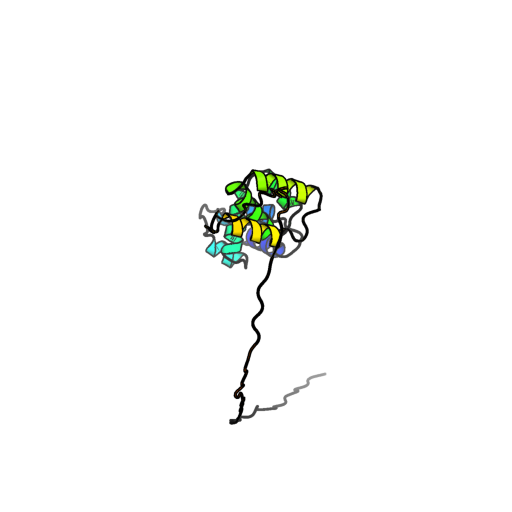95 ? -2.375 5.846 16.840 1.00 95.62 95 ASP A C 1
ATOM 739 O O . ASP A 1 95 ? -3.143 5.049 16.296 1.00 95.62 95 ASP A O 1
ATOM 743 N N . GLU A 1 96 ? -1.312 5.445 17.544 1.00 94.56 96 GLU A N 1
ATOM 744 C CA . GLU A 1 96 ? -0.950 4.028 17.721 1.00 94.56 96 GLU A CA 1
ATOM 745 C C . GLU A 1 96 ? -2.023 3.252 18.506 1.00 94.56 96 GLU A C 1
ATOM 747 O O . GLU A 1 96 ? -2.305 2.099 18.202 1.00 94.56 96 GLU A O 1
ATOM 752 N N . ALA A 1 97 ? -2.711 3.885 19.465 1.00 95.31 97 ALA A N 1
ATOM 753 C CA . ALA A 1 97 ? -3.761 3.215 20.237 1.00 95.31 97 ALA A CA 1
ATOM 754 C C . ALA A 1 97 ? -4.968 2.840 19.357 1.00 95.31 97 ALA A C 1
ATOM 756 O O . ALA A 1 97 ? -5.512 1.742 19.476 1.00 95.31 97 ALA A O 1
ATOM 757 N N . LYS A 1 98 ? -5.362 3.725 18.430 1.00 96.06 98 LYS A N 1
ATOM 758 C CA . LYS A 1 98 ? -6.370 3.401 17.405 1.00 96.06 98 LYS A CA 1
ATOM 759 C C . LYS A 1 98 ? -5.854 2.416 16.360 1.00 96.06 98 LYS A C 1
ATOM 761 O O . LYS A 1 98 ? -6.656 1.685 15.783 1.00 96.06 98 LYS A O 1
ATOM 766 N N . PHE A 1 99 ? -4.551 2.403 16.087 1.00 96.69 99 PHE A N 1
ATOM 767 C CA . PHE A 1 99 ? -3.947 1.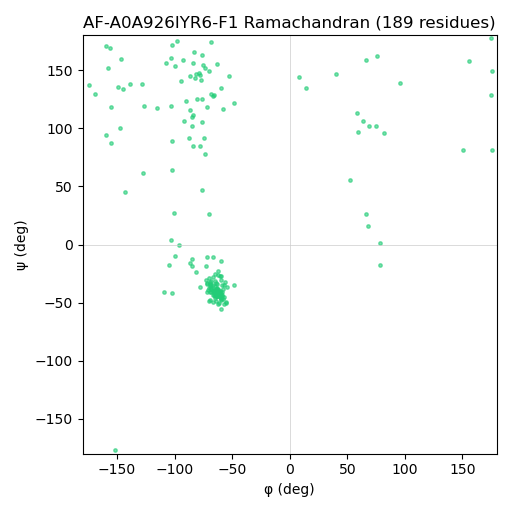409 15.208 1.00 96.69 99 PHE A CA 1
ATOM 768 C C . PHE A 1 99 ? -4.067 -0.005 15.803 1.00 96.69 99 PHE A C 1
ATOM 770 O O . PHE A 1 99 ? -4.591 -0.877 15.114 1.00 96.69 99 PHE A O 1
ATOM 777 N N . GLU A 1 100 ? -3.725 -0.224 17.080 1.00 96.12 100 GLU A N 1
ATOM 778 C CA . GLU A 1 100 ? -3.880 -1.537 17.742 1.00 96.12 100 GLU A CA 1
ATOM 779 C C . GLU A 1 100 ? -5.331 -2.051 17.748 1.00 96.12 100 GLU A C 1
ATOM 781 O O . GLU A 1 100 ? -5.587 -3.222 17.452 1.00 96.12 100 GLU A O 1
ATOM 786 N N . ASP A 1 101 ? -6.297 -1.175 18.042 1.00 95.81 101 ASP A N 1
ATOM 787 C CA . ASP A 1 101 ? -7.729 -1.501 17.994 1.00 95.81 101 ASP A CA 1
ATOM 788 C C . ASP A 1 101 ? -8.151 -1.956 16.584 1.00 95.81 101 ASP A C 1
ATOM 790 O O . ASP A 1 101 ? -8.761 -3.011 16.399 1.00 95.81 101 ASP A O 1
ATOM 794 N N . VAL A 1 102 ? -7.723 -1.223 15.553 1.00 95.50 102 VAL A N 1
ATOM 795 C CA . VAL A 1 102 ? -7.964 -1.581 14.149 1.00 95.50 102 VAL A CA 1
ATOM 796 C C . VAL A 1 102 ? -7.306 -2.904 13.756 1.00 95.50 102 VAL A C 1
ATOM 798 O O . VAL A 1 102 ? -7.931 -3.689 13.040 1.00 95.50 102 VAL A O 1
ATOM 801 N N . ILE A 1 103 ? -6.072 -3.172 14.193 1.00 94.38 103 ILE A N 1
ATOM 802 C CA . ILE A 1 103 ? -5.397 -4.456 13.946 1.00 94.38 103 ILE A CA 1
ATOM 803 C C . ILE A 1 103 ? -6.209 -5.599 14.560 1.00 94.38 103 ILE A C 1
ATOM 805 O O . ILE A 1 103 ? -6.538 -6.558 13.860 1.00 94.38 103 ILE A O 1
ATOM 809 N N . THR A 1 104 ? -6.630 -5.439 15.815 1.00 94.69 104 THR A N 1
ATOM 810 C CA . THR A 1 104 ? -7.449 -6.418 16.542 1.00 94.69 104 THR A CA 1
ATOM 811 C C . THR A 1 104 ? -8.775 -6.695 15.824 1.00 94.69 104 THR A C 1
ATOM 813 O O . THR A 1 104 ? -9.154 -7.852 15.640 1.00 94.69 104 THR A O 1
ATOM 816 N N . GLN A 1 105 ? -9.467 -5.657 15.340 1.00 94.12 105 GLN A N 1
ATOM 817 C CA . GLN A 1 105 ? -10.722 -5.806 14.589 1.00 94.12 105 GLN A CA 1
ATOM 818 C C . GLN A 1 105 ? -10.526 -6.426 13.193 1.00 94.12 105 GLN A C 1
ATOM 820 O O . GLN A 1 105 ? -11.395 -7.155 12.705 1.00 94.12 105 GLN A O 1
ATOM 825 N N . LEU A 1 106 ? -9.388 -6.171 12.537 1.00 92.88 106 LEU A N 1
ATOM 826 C CA . LEU A 1 106 ? -9.026 -6.823 11.274 1.00 92.88 106 LEU A CA 1
ATOM 827 C C . LEU A 1 106 ? -8.693 -8.311 11.471 1.00 92.88 106 LEU A C 1
ATOM 829 O O . LEU A 1 106 ? -9.053 -9.122 10.619 1.00 92.88 106 LEU A O 1
ATOM 833 N N . ASP A 1 107 ? -8.041 -8.676 12.578 1.00 91.44 107 ASP A N 1
ATOM 834 C CA . ASP A 1 107 ? -7.736 -10.067 12.941 1.00 91.44 107 ASP A CA 1
ATOM 835 C C . ASP A 1 107 ? -8.977 -10.853 13.367 1.00 91.44 107 ASP A C 1
ATOM 837 O O . ASP A 1 107 ? -9.149 -11.998 12.951 1.00 91.44 107 ASP A O 1
ATOM 841 N N . ALA A 1 108 ? -9.891 -10.217 14.102 1.00 92.50 108 ALA A N 1
ATOM 842 C CA . ALA A 1 108 ? -11.197 -10.781 14.437 1.00 92.50 108 ALA A CA 1
ATOM 843 C C . ALA A 1 108 ? -12.172 -10.839 13.239 1.00 92.50 108 ALA A C 1
ATOM 845 O O . ALA A 1 108 ? -13.240 -11.440 13.344 1.00 92.50 108 ALA A O 1
ATOM 846 N N . GLY A 1 109 ? -11.844 -10.195 12.110 1.00 89.69 109 GLY A N 1
ATOM 847 C CA . GLY A 1 109 ? -12.715 -10.106 10.934 1.00 89.69 109 GLY A CA 1
ATOM 848 C C . GLY A 1 109 ? -13.978 -9.258 11.140 1.00 89.69 109 GLY A C 1
ATOM 849 O O . GLY A 1 109 ? -14.910 -9.349 10.343 1.00 89.69 109 GLY A O 1
ATOM 850 N N . THR A 1 110 ? -14.027 -8.434 12.190 1.00 91.88 110 THR A N 1
ATOM 851 C CA . THR A 1 110 ? -15.202 -7.629 12.566 1.00 91.88 110 THR A CA 1
ATOM 852 C C . THR A 1 110 ? -15.283 -6.294 11.822 1.00 91.88 110 THR A C 1
ATOM 854 O O . THR A 1 110 ? -16.361 -5.701 11.743 1.00 91.88 110 THR A O 1
ATOM 857 N N . LEU A 1 111 ? -14.175 -5.821 11.237 1.00 89.94 111 LEU A N 1
ATOM 858 C CA . LEU A 1 111 ? -14.110 -4.522 10.564 1.00 89.94 111 LEU A CA 1
ATOM 859 C C . LEU A 1 111 ? -14.748 -4.537 9.160 1.00 89.94 111 LEU A C 1
ATOM 861 O O . LEU A 1 111 ? -14.073 -4.672 8.132 1.00 89.94 111 LEU A O 1
ATOM 865 N N . LEU A 1 112 ? -16.069 -4.353 9.105 1.00 85.75 112 LEU A N 1
ATOM 866 C CA . LEU A 1 112 ? -16.817 -4.256 7.851 1.00 85.75 112 LEU A CA 1
ATOM 867 C C . LEU A 1 112 ? -16.421 -2.996 7.055 1.00 85.75 112 LEU A C 1
ATOM 869 O O . LEU A 1 112 ? -16.461 -1.880 7.566 1.00 85.75 112 LEU A O 1
ATOM 873 N N . ASN A 1 113 ? -16.082 -3.168 5.771 1.00 89.44 113 ASN A N 1
ATOM 874 C CA . ASN A 1 113 ? -15.630 -2.093 4.872 1.00 89.44 113 ASN A CA 1
ATOM 875 C C . ASN A 1 113 ? -14.455 -1.262 5.443 1.00 89.44 113 ASN A C 1
ATOM 877 O O . ASN A 1 113 ? -14.498 -0.030 5.523 1.00 89.44 113 ASN A O 1
ATOM 881 N N . ALA A 1 114 ? -13.379 -1.969 5.803 1.00 91.50 114 ALA A N 1
ATOM 882 C CA . ALA A 1 114 ? -12.148 -1.406 6.354 1.00 91.50 114 ALA A CA 1
ATOM 883 C C . ALA A 1 114 ? -11.580 -0.209 5.564 1.00 91.50 114 ALA A C 1
ATOM 885 O O . ALA A 1 114 ? -11.049 0.715 6.173 1.00 91.50 114 ALA A O 1
ATOM 886 N N . GLU A 1 115 ? -11.698 -0.179 4.227 1.00 92.62 115 GLU A N 1
ATOM 887 C CA . GLU A 1 115 ? -11.246 0.971 3.429 1.00 92.62 115 GLU A CA 1
ATOM 888 C C . GLU A 1 115 ? -11.970 2.262 3.828 1.00 92.62 115 GLU A C 1
ATOM 890 O O . GLU A 1 115 ? -11.316 3.245 4.180 1.00 92.62 115 GLU A O 1
ATOM 895 N N . ARG A 1 116 ? -13.310 2.263 3.801 1.00 94.12 116 ARG A N 1
ATOM 896 C CA . ARG A 1 116 ? -14.097 3.463 4.110 1.00 94.12 116 ARG A CA 1
ATOM 897 C C . ARG A 1 116 ? -13.910 3.891 5.562 1.00 94.12 116 ARG A C 1
ATOM 899 O O . ARG A 1 116 ? -13.704 5.077 5.812 1.00 94.12 116 ARG A O 1
ATOM 906 N N . TYR A 1 117 ? -13.941 2.935 6.493 1.00 94.94 117 TYR A N 1
ATOM 907 C CA . TYR A 1 117 ? -13.724 3.203 7.915 1.00 94.94 117 TYR A CA 1
ATOM 908 C C . TYR A 1 117 ? -12.371 3.886 8.154 1.00 94.94 117 TYR A C 1
ATOM 910 O O . TYR A 1 117 ? -12.315 4.961 8.748 1.00 94.94 117 TYR A O 1
ATOM 918 N N . LEU A 1 118 ? -11.281 3.322 7.621 1.00 95.44 118 LEU A N 1
ATOM 919 C CA . LEU A 1 118 ? -9.938 3.864 7.832 1.00 95.44 118 LEU A CA 1
ATOM 920 C C . LEU A 1 118 ? -9.725 5.210 7.140 1.00 95.44 118 LEU A C 1
ATOM 922 O O . LEU A 1 118 ? -9.036 6.070 7.683 1.00 95.44 118 LEU A O 1
ATOM 926 N N . GLN A 1 119 ? -10.329 5.430 5.970 1.00 93.69 119 GLN A N 1
ATOM 927 C CA . GLN A 1 119 ? -10.310 6.741 5.318 1.00 93.69 119 GLN A CA 1
ATOM 928 C C . GLN A 1 119 ? -11.004 7.808 6.174 1.00 93.69 119 GLN A C 1
ATOM 930 O O . GLN A 1 119 ? -10.445 8.889 6.350 1.00 93.69 119 GLN A O 1
ATOM 935 N N . GLN A 1 120 ? -12.173 7.502 6.748 1.00 94.38 120 GLN A N 1
ATOM 936 C CA . GLN A 1 120 ? -12.891 8.420 7.638 1.00 94.38 120 GLN A CA 1
ATOM 937 C C . GLN A 1 120 ? -12.124 8.669 8.944 1.00 94.38 120 GLN A C 1
ATOM 939 O O . GLN A 1 120 ? -11.979 9.822 9.348 1.00 94.38 120 GLN A O 1
ATOM 944 N N . LEU A 1 121 ? -11.571 7.620 9.561 1.00 95.12 121 LEU A N 1
ATOM 945 C CA . LEU A 1 121 ? -10.798 7.721 10.800 1.00 95.12 121 LEU A CA 1
ATOM 946 C C . LEU A 1 121 ? -9.547 8.593 10.619 1.00 95.12 121 LEU A C 1
ATOM 948 O O . LEU A 1 121 ? -9.338 9.555 11.356 1.00 95.12 121 LEU A O 1
ATOM 952 N N . VAL A 1 122 ? -8.747 8.312 9.586 1.00 95.69 122 VAL A N 1
ATOM 953 C CA . VAL A 1 122 ? -7.535 9.082 9.264 1.00 95.69 122 VAL A CA 1
ATOM 954 C C . VAL A 1 122 ? -7.870 10.519 8.853 1.00 95.69 122 VAL A C 1
ATOM 956 O O . VAL A 1 122 ? -7.125 11.435 9.200 1.00 95.69 122 VAL A O 1
ATOM 959 N N . ALA A 1 123 ? -8.981 10.756 8.148 1.00 94.00 123 ALA A N 1
ATOM 960 C CA . ALA A 1 123 ? -9.425 12.110 7.819 1.00 94.00 123 ALA A CA 1
ATOM 961 C C . ALA A 1 123 ? -9.834 12.901 9.075 1.00 94.00 123 ALA A C 1
ATOM 963 O O . ALA A 1 123 ? -9.447 14.063 9.204 1.00 94.00 123 ALA A O 1
ATOM 964 N N . GLY A 1 124 ? -10.538 12.270 10.021 1.00 94.50 124 GLY A N 1
ATOM 965 C CA . GLY A 1 124 ? -10.898 12.872 11.308 1.00 94.50 124 GLY A CA 1
ATOM 966 C C . GLY A 1 124 ? -9.682 13.215 12.173 1.00 94.50 124 GLY A C 1
ATOM 967 O O . GLY A 1 124 ? -9.650 14.279 12.777 1.00 94.50 124 GLY A O 1
ATOM 968 N N . LEU A 1 125 ? -8.646 12.367 12.171 1.00 93.62 125 LEU A N 1
ATOM 969 C CA . LEU A 1 125 ? -7.389 12.623 12.891 1.00 93.62 125 LEU A CA 1
ATOM 970 C C . LEU A 1 125 ? -6.527 13.727 12.251 1.00 93.62 125 LEU A C 1
ATOM 972 O O . LEU A 1 125 ? -5.837 14.453 12.962 1.00 93.62 125 LEU A O 1
ATOM 976 N N . LYS A 1 126 ? -6.542 13.852 10.916 1.00 91.12 126 LYS A N 1
ATOM 977 C CA . LYS A 1 126 ? -5.784 14.884 10.179 1.00 91.12 126 LYS A CA 1
ATOM 978 C C . LYS A 1 126 ? -6.474 16.246 10.146 1.00 91.12 126 LYS A C 1
ATOM 980 O O . LYS A 1 126 ? -5.807 17.253 9.923 1.00 91.12 126 LYS A O 1
ATOM 985 N N . SER A 1 127 ? -7.793 16.278 10.307 1.00 88.12 127 SER A N 1
ATOM 986 C CA . SER A 1 127 ? -8.560 17.520 10.319 1.00 88.12 127 SER A CA 1
ATOM 987 C C . SER A 1 127 ? -8.374 18.224 11.665 1.00 88.12 127 SER A C 1
ATOM 989 O O . SER A 1 127 ? -8.684 17.623 12.692 1.00 88.12 127 SER A O 1
ATOM 991 N N . PRO A 1 128 ? -7.940 19.498 11.710 1.00 66.06 128 PRO A N 1
ATOM 992 C CA . PRO A 1 128 ? -7.882 20.277 12.946 1.00 66.06 128 PRO A CA 1
ATOM 993 C C . PRO A 1 128 ? -9.286 20.762 13.361 1.00 66.06 128 PRO A C 1
ATOM 995 O O . PRO A 1 128 ? -9.484 21.939 13.648 1.00 66.06 128 PRO A O 1
ATOM 998 N N . GLN A 1 129 ? -10.280 19.868 13.340 1.00 59.62 129 GLN A N 1
ATOM 999 C CA . GLN A 1 129 ? -11.638 20.167 13.781 1.00 59.62 129 GLN A CA 1
ATOM 1000 C C . GLN A 1 129 ? -11.704 20.180 15.310 1.00 59.62 129 GLN A C 1
ATOM 1002 O O . GLN A 1 129 ? -11.039 19.392 15.986 1.00 59.62 129 GLN A O 1
ATOM 1007 N N . ASP A 1 130 ? -12.489 21.114 15.843 1.00 52.97 130 ASP A N 1
ATOM 1008 C CA . ASP A 1 130 ? -12.489 21.508 17.247 1.00 52.97 130 ASP A CA 1
ATOM 1009 C C . ASP A 1 130 ? -12.551 20.332 18.230 1.00 52.97 130 ASP A C 1
ATOM 1011 O O . ASP A 1 130 ? -13.543 19.604 18.305 1.00 52.97 130 ASP A O 1
ATOM 1015 N N . ARG A 1 131 ? -11.548 20.234 19.114 1.00 52.00 131 ARG A N 1
ATOM 1016 C CA . ARG A 1 131 ? -11.550 19.333 20.288 1.00 52.00 131 ARG A CA 1
ATOM 1017 C C . ARG A 1 131 ? -12.549 19.771 21.381 1.00 52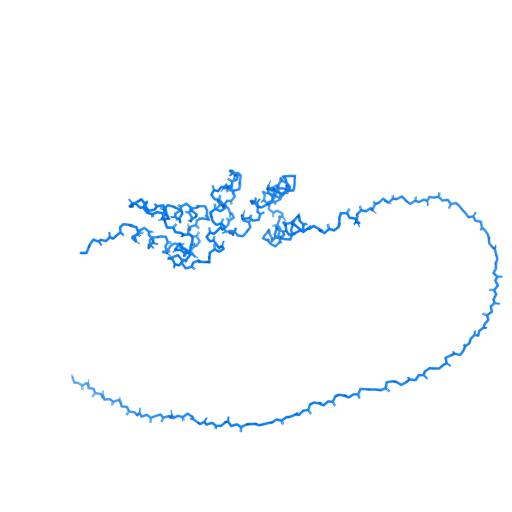.00 131 ARG A C 1
ATOM 1019 O O . ARG A 1 131 ? -12.375 19.452 22.553 1.00 52.00 131 ARG A O 1
ATOM 1026 N N . SER A 1 132 ? -13.602 20.488 20.997 1.00 52.47 132 SER A N 1
ATOM 1027 C CA . SER A 1 132 ? -14.523 21.220 21.866 1.00 52.47 132 SER A CA 1
ATOM 1028 C C . SER A 1 132 ? -15.978 20.840 21.587 1.00 52.47 132 SER A C 1
ATOM 1030 O O . SER A 1 132 ? -16.768 21.698 21.197 1.00 52.47 132 SER A O 1
ATOM 1032 N N . LYS A 1 133 ? -16.324 19.555 21.784 1.00 50.97 133 LYS A N 1
ATOM 1033 C CA . LYS A 1 133 ? -17.661 19.045 22.190 1.00 50.97 133 LYS A CA 1
ATOM 1034 C C . LYS A 1 133 ? -17.692 17.507 22.215 1.00 50.97 133 LYS A C 1
ATOM 1036 O O . LYS A 1 133 ? -18.198 16.860 21.309 1.00 50.97 133 LYS A O 1
ATOM 1041 N N . SER A 1 134 ? -17.199 16.927 23.307 1.00 43.88 134 SER A N 1
ATOM 1042 C CA . SER A 1 134 ? -17.594 15.575 23.741 1.00 43.88 134 SER A CA 1
ATOM 1043 C C . SER A 1 134 ? -17.664 15.500 25.270 1.00 43.88 134 SER A C 1
ATOM 1045 O O . SER A 1 134 ? -17.154 14.577 25.901 1.00 43.88 134 SER A O 1
ATOM 1047 N N . GLY A 1 135 ? -18.283 16.515 25.877 1.00 45.88 135 GLY A N 1
ATOM 1048 C CA . GLY A 1 135 ? -18.666 16.486 27.283 1.00 45.88 135 GLY A CA 1
ATOM 1049 C C . GLY A 1 135 ? -20.006 15.776 27.447 1.00 45.88 135 GLY A C 1
ATOM 1050 O O . GLY A 1 135 ? -21.036 16.438 27.500 1.00 45.88 135 GLY A O 1
ATOM 1051 N N . THR A 1 136 ? -19.996 14.446 27.542 1.00 42.06 136 THR A N 1
ATOM 1052 C CA . THR A 1 136 ? -21.153 13.669 28.021 1.00 42.06 136 THR A CA 1
ATOM 1053 C C . THR A 1 136 ? -20.898 13.240 29.462 1.00 42.06 136 THR A C 1
ATOM 1055 O O . THR A 1 136 ? -20.770 12.064 29.789 1.00 42.06 136 THR A O 1
ATOM 1058 N N . SER A 1 137 ? -20.810 14.232 30.347 1.00 45.25 137 SER A N 1
ATOM 1059 C CA . SER A 1 137 ? -20.954 14.025 31.785 1.00 45.25 137 SER A CA 1
ATOM 1060 C C . SER A 1 137 ? -22.434 13.794 32.095 1.00 45.25 137 SER A C 1
ATOM 1062 O O . SER A 1 137 ? -23.187 14.746 32.300 1.00 45.25 137 SER A O 1
ATOM 1064 N N . SER A 1 138 ? -22.861 12.529 32.105 1.00 40.88 138 SER A N 1
ATOM 1065 C CA . SER A 1 138 ? -24.206 12.145 32.545 1.00 40.88 138 SER A CA 1
ATOM 1066 C C . SER A 1 138 ? -24.311 12.241 34.070 1.00 40.88 138 SER A C 1
ATOM 1068 O O . SER A 1 138 ? -24.243 11.235 34.772 1.00 40.88 138 SER A O 1
ATOM 1070 N N . ALA A 1 139 ? -24.464 13.463 34.578 1.00 41.91 139 ALA A N 1
ATOM 1071 C CA . ALA A 1 139 ? -24.816 13.745 35.965 1.00 41.91 139 ALA A CA 1
ATOM 1072 C C . ALA A 1 139 ? -26.306 14.112 36.036 1.00 41.91 139 ALA A C 1
ATOM 1074 O O . ALA A 1 139 ? -26.685 15.274 35.903 1.00 41.91 139 ALA A O 1
ATOM 1075 N N . THR A 1 140 ? -27.167 13.108 36.203 1.00 39.19 140 THR A N 1
ATOM 1076 C CA . THR A 1 140 ? -28.588 13.327 36.499 1.00 39.19 140 THR A CA 1
ATOM 1077 C C . THR A 1 140 ? -28.735 13.727 37.963 1.00 39.19 140 THR A C 1
ATOM 1079 O O . THR A 1 140 ? -28.601 12.887 38.852 1.00 39.19 140 THR A O 1
ATOM 1082 N N . ASN A 1 141 ? -28.994 15.011 38.205 1.00 41.34 141 ASN A N 1
ATOM 1083 C CA . ASN A 1 141 ? -29.261 15.537 39.540 1.00 41.34 141 ASN A CA 1
ATOM 1084 C C . ASN A 1 141 ? -30.608 15.025 40.071 1.00 41.34 141 ASN A C 1
ATOM 1086 O O . ASN A 1 141 ? -31.637 15.207 39.423 1.00 41.34 141 ASN A O 1
ATOM 1090 N N . THR A 1 142 ? -30.601 14.491 41.291 1.00 41.34 142 THR A N 1
ATOM 1091 C CA . THR A 1 142 ? -31.795 14.403 42.140 1.00 41.34 142 THR A CA 1
ATOM 1092 C C . THR A 1 142 ? -31.874 15.674 42.981 1.00 41.34 142 THR A C 1
ATOM 1094 O O . THR A 1 142 ? -30.934 15.967 43.715 1.00 41.34 142 THR A O 1
ATOM 1097 N N . SER A 1 143 ? -32.979 16.414 42.897 1.00 46.47 143 SER A N 1
ATOM 1098 C CA . SER A 1 143 ? -33.401 17.382 43.920 1.00 46.47 143 SER A CA 1
ATOM 1099 C C . SER A 1 143 ? -34.908 17.630 43.802 1.00 46.47 143 SER A C 1
ATOM 1101 O O . SER A 1 143 ? -35.483 17.444 42.730 1.00 46.47 143 SER A O 1
ATOM 1103 N N . GLU A 1 144 ? -35.544 17.976 44.917 1.00 42.78 144 GLU A N 1
ATOM 1104 C CA . GLU A 1 144 ? -36.978 17.775 45.162 1.00 42.78 144 GLU A CA 1
ATOM 1105 C C . GLU A 1 144 ? -37.863 19.018 44.901 1.00 42.78 144 GLU A C 1
ATOM 1107 O O . GLU A 1 144 ? -37.386 20.102 44.570 1.00 42.78 144 GLU A O 1
ATOM 1112 N N . ASN A 1 145 ? -39.183 18.818 45.015 1.00 41.69 145 ASN A N 1
ATOM 1113 C CA . ASN A 1 145 ? -40.265 19.766 44.705 1.00 41.69 145 ASN A CA 1
ATOM 1114 C C . ASN A 1 145 ? -40.303 21.046 45.564 1.00 41.69 145 ASN A C 1
ATOM 1116 O O . ASN A 1 145 ? -40.000 20.994 46.755 1.00 41.69 145 ASN A O 1
ATOM 1120 N N . ALA A 1 146 ? -40.904 22.114 45.010 1.00 40.69 146 ALA A N 1
ATOM 1121 C CA . ALA A 1 146 ? -41.818 23.002 45.749 1.00 40.69 146 ALA A CA 1
ATOM 1122 C C . ALA A 1 146 ? -42.817 23.750 44.821 1.00 40.69 146 ALA A C 1
ATOM 1124 O O . ALA A 1 146 ? -42.408 24.507 43.947 1.00 40.69 146 ALA A O 1
ATOM 1125 N N . ASP A 1 147 ? -44.107 23.483 45.051 1.00 38.97 147 ASP A N 1
ATOM 1126 C CA . ASP A 1 147 ? -45.375 24.206 44.797 1.00 38.97 147 ASP A CA 1
ATOM 1127 C C . ASP A 1 147 ? -45.533 25.521 43.982 1.00 38.97 147 ASP A C 1
ATOM 1129 O O . ASP A 1 147 ? -44.766 26.464 44.125 1.00 38.97 147 ASP A O 1
ATOM 1133 N N . ALA A 1 148 ? -46.680 25.558 43.263 1.00 40.34 148 ALA A N 1
ATOM 1134 C CA . ALA A 1 148 ? -47.708 26.618 43.058 1.00 40.34 148 ALA A CA 1
ATOM 1135 C C . ALA A 1 148 ? -47.312 28.115 42.869 1.00 40.34 148 ALA A C 1
ATOM 1137 O O . ALA A 1 148 ? -46.399 28.627 43.497 1.00 40.34 148 ALA A O 1
ATOM 1138 N N . ASN A 1 149 ? -48.013 28.957 42.090 1.00 46.06 149 ASN A N 1
ATOM 1139 C CA . ASN A 1 149 ? -49.398 28.954 41.568 1.00 46.06 149 ASN A CA 1
ATOM 1140 C C . ASN A 1 149 ? -49.475 29.835 40.269 1.00 46.06 149 ASN A C 1
ATOM 1142 O O . ASN A 1 149 ? -48.499 30.532 39.988 1.00 46.06 149 ASN A O 1
ATOM 1146 N N . PRO A 1 150 ? -50.564 29.843 39.461 1.00 56.06 150 PRO A N 1
ATOM 1147 C CA . PRO A 1 150 ? -50.566 30.399 38.095 1.00 56.06 150 PRO A CA 1
ATOM 1148 C C . PRO A 1 150 ? -51.206 31.795 37.951 1.00 56.06 150 PRO A C 1
ATOM 1150 O O . PRO A 1 150 ? -51.933 32.246 38.833 1.00 56.06 150 PRO A O 1
ATOM 1153 N N . GLU A 1 151 ? -51.069 32.396 36.761 1.00 39.66 151 GLU A N 1
ATOM 1154 C CA . GLU A 1 151 ? -51.980 33.442 36.269 1.00 39.66 151 GLU A CA 1
ATOM 1155 C C . GLU A 1 151 ? -52.306 33.256 34.769 1.00 39.66 151 GLU A C 1
ATOM 1157 O O . GLU A 1 151 ? -51.444 32.892 33.968 1.00 39.66 151 GLU A O 1
ATOM 1162 N N . LEU A 1 152 ? -53.579 33.459 34.409 1.00 39.56 152 LEU A N 1
ATOM 1163 C CA . LEU A 1 152 ? -54.139 33.369 33.052 1.00 39.56 152 LEU A CA 1
ATOM 1164 C C . LEU A 1 152 ? -54.165 34.746 32.382 1.00 39.56 152 LEU A C 1
ATOM 1166 O O . LEU A 1 152 ? -54.649 35.680 33.015 1.00 39.56 152 LEU A O 1
ATOM 1170 N N . ILE A 1 153 ? -53.864 34.837 31.079 1.00 41.72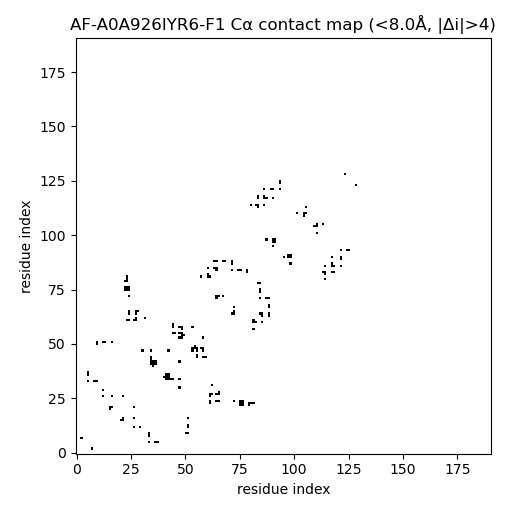 153 ILE A N 1
ATOM 1171 C CA . ILE A 1 153 ? -54.540 35.806 30.190 1.00 41.72 153 ILE A CA 1
ATOM 1172 C C . ILE A 1 153 ? -54.717 35.211 28.776 1.00 41.72 153 ILE A C 1
ATOM 1174 O O . ILE A 1 153 ? -53.788 34.627 28.221 1.00 41.72 153 ILE A O 1
ATOM 1178 N N . GLU A 1 154 ? -55.920 35.351 28.210 1.00 35.38 154 GLU A N 1
ATOM 1179 C CA . GLU A 1 154 ? -56.285 34.990 26.828 1.00 35.38 154 GLU A CA 1
ATOM 1180 C C . GLU A 1 154 ? -55.937 36.078 25.789 1.00 35.38 154 GLU A C 1
ATOM 1182 O O . GLU A 1 154 ? -55.795 37.253 26.123 1.00 35.38 154 GLU A O 1
ATOM 1187 N N . GLY A 1 155 ? -55.966 35.687 24.505 1.00 31.52 155 GLY A N 1
ATOM 1188 C CA . GLY A 1 155 ? -56.080 36.583 23.342 1.00 31.52 155 GLY A CA 1
ATOM 1189 C C . GLY A 1 155 ? -54.740 36.950 22.685 1.00 31.52 155 GLY A C 1
ATOM 1190 O O . GLY A 1 155 ? -53.756 37.199 23.367 1.00 31.52 155 GLY A O 1
ATOM 1191 N N . GLY A 1 156 ? -54.619 37.008 21.357 1.00 30.30 156 GLY A N 1
ATOM 1192 C CA . GLY A 1 156 ? -55.588 36.744 20.289 1.00 30.30 156 GLY A CA 1
ATOM 1193 C C . GLY A 1 156 ? -54.989 37.088 18.911 1.00 30.30 156 GLY A C 1
ATOM 1194 O O . GLY A 1 156 ? -53.874 37.590 18.840 1.00 30.30 156 GLY A O 1
ATOM 1195 N N . GLU A 1 157 ? -55.757 36.841 17.845 1.00 37.75 157 GLU A N 1
ATOM 1196 C CA . GLU A 1 157 ? -55.545 37.330 16.463 1.00 37.75 157 GLU A CA 1
ATOM 1197 C C . GLU A 1 157 ? -54.343 36.784 15.647 1.00 37.75 157 GLU A C 1
ATOM 1199 O O . GLU A 1 157 ? -53.212 37.259 15.706 1.00 37.75 157 GLU A O 1
ATOM 1204 N N . GLU A 1 158 ? -54.655 35.856 14.732 1.00 43.41 158 GLU A N 1
ATOM 1205 C CA . GLU A 1 158 ? -53.987 35.774 13.421 1.00 43.41 158 GLU A CA 1
ATOM 1206 C C . GLU A 1 158 ? -54.531 36.909 12.517 1.00 43.41 158 GLU A C 1
ATOM 1208 O O . GLU A 1 158 ? -55.682 37.319 12.703 1.00 43.41 158 GLU A O 1
ATOM 1213 N N . PRO A 1 159 ? -53.788 37.397 11.499 1.00 45.44 159 PRO A N 1
ATOM 1214 C CA . PRO A 1 159 ? -54.041 36.808 10.179 1.00 45.44 159 PRO A CA 1
ATOM 1215 C C . PRO A 1 159 ? -52.842 36.742 9.207 1.00 45.44 159 PRO A C 1
ATOM 1217 O O . PRO A 1 159 ? -52.155 37.724 8.931 1.00 45.44 159 PRO A O 1
ATOM 1220 N N . SER A 1 160 ? -52.716 35.581 8.564 1.00 31.17 160 SER A N 1
ATOM 1221 C CA . SER A 1 160 ? -52.540 35.370 7.114 1.00 31.17 160 SER A CA 1
ATOM 1222 C C . SER A 1 160 ? -52.160 36.551 6.189 1.00 31.17 160 SER A C 1
ATOM 1224 O O . SER A 1 160 ? -52.913 37.524 6.092 1.00 31.17 160 SER A O 1
ATOM 1226 N N . LYS A 1 161 ? -51.182 36.322 5.278 1.00 36.69 161 LYS A N 1
ATOM 1227 C CA . LYS A 1 161 ? -51.403 36.476 3.810 1.00 36.69 161 LYS A CA 1
ATOM 1228 C C . LYS A 1 161 ? -50.303 35.944 2.856 1.00 36.69 161 LYS A C 1
ATOM 1230 O O . LYS A 1 161 ? -49.149 36.351 2.900 1.00 36.69 161 LYS A O 1
ATOM 1235 N N . THR A 1 162 ? -50.773 35.148 1.884 1.00 31.09 162 THR A N 1
ATOM 1236 C CA . THR A 1 162 ? -50.322 34.995 0.473 1.00 31.09 162 THR A CA 1
ATOM 1237 C C . THR A 1 162 ? -48.923 34.465 0.101 1.00 31.09 162 THR A C 1
ATOM 1239 O O . THR A 1 162 ? -47.946 35.201 0.017 1.00 31.09 162 THR A O 1
ATOM 1242 N N . SER A 1 163 ? -48.913 33.212 -0.377 1.00 40.12 163 SER A N 1
ATOM 1243 C CA . SER A 1 163 ? -48.146 32.743 -1.561 1.00 40.12 163 SER A CA 1
ATOM 1244 C C . SER A 1 163 ? -48.724 33.362 -2.875 1.00 40.12 163 SER A C 1
ATOM 1246 O O . SER A 1 163 ? -49.771 34.007 -2.764 1.00 40.12 163 SER A O 1
ATOM 1248 N N . PRO A 1 164 ? -48.157 33.197 -4.110 1.00 43.81 164 PRO A N 1
ATOM 1249 C CA . PRO A 1 164 ? -47.959 31.887 -4.771 1.00 43.81 164 PRO A CA 1
ATOM 1250 C C . PRO A 1 164 ? -46.771 31.749 -5.771 1.00 43.81 164 PRO A C 1
ATOM 1252 O O . PRO A 1 164 ? -45.966 32.649 -5.984 1.00 43.81 164 PRO A O 1
ATOM 1255 N N . GLN A 1 165 ? -46.686 30.565 -6.393 1.00 39.28 165 GLN A N 1
ATOM 1256 C CA . GLN A 1 165 ? -45.664 30.105 -7.351 1.00 39.28 165 GLN A CA 1
ATOM 1257 C C . GLN A 1 165 ? -45.921 30.527 -8.819 1.00 39.28 165 GLN A C 1
ATOM 1259 O O . GLN A 1 165 ? -47.074 30.619 -9.237 1.00 39.28 165 GLN A O 1
ATOM 1264 N N . LYS A 1 166 ? -44.852 30.595 -9.637 1.00 33.03 166 LYS A N 1
ATOM 1265 C CA . LYS A 1 166 ? -44.742 30.108 -11.046 1.00 33.03 166 LYS A CA 1
ATOM 1266 C C . LYS A 1 166 ? -43.284 30.289 -11.523 1.00 33.03 166 LYS A C 1
ATOM 1268 O O . LYS A 1 166 ? -42.689 31.295 -11.170 1.00 33.03 166 LYS A O 1
ATOM 1273 N N . ALA A 1 167 ? -42.573 29.397 -12.225 1.00 37.12 167 ALA A N 1
ATOM 1274 C CA . ALA A 1 167 ? -42.866 28.277 -13.139 1.00 37.12 167 ALA A CA 1
ATOM 1275 C C . ALA A 1 167 ? -43.161 28.650 -14.616 1.00 37.12 167 ALA A C 1
ATOM 1277 O O . ALA A 1 167 ? -44.302 28.931 -14.973 1.00 37.12 167 ALA A O 1
ATOM 1278 N N . SER A 1 168 ? -42.113 28.566 -15.456 1.00 32.88 168 SER A N 1
ATOM 1279 C CA . SER A 1 168 ? -42.066 28.368 -16.931 1.00 32.88 168 SER A CA 1
ATOM 1280 C C . SER A 1 168 ? -40.584 28.485 -17.352 1.00 32.88 168 SER A C 1
ATOM 1282 O O . SER A 1 168 ? -39.948 29.433 -16.904 1.00 32.88 168 SER A O 1
ATOM 1284 N N . ASN A 1 169 ? -39.889 27.610 -18.089 1.00 36.31 169 ASN A N 1
ATOM 1285 C CA . ASN A 1 169 ? -40.187 26.554 -19.075 1.00 36.31 169 ASN A CA 1
ATOM 1286 C C . ASN A 1 169 ? -40.602 27.035 -20.483 1.00 36.31 169 ASN A C 1
ATOM 1288 O O . ASN A 1 169 ? -41.759 27.414 -20.661 1.00 36.31 169 ASN A O 1
ATOM 1292 N N . LYS A 1 170 ? -39.645 26.973 -21.437 1.00 35.78 170 LYS A N 1
ATOM 1293 C CA . LYS A 1 170 ? -39.711 26.923 -22.928 1.00 35.78 170 LYS A CA 1
ATOM 1294 C C . LYS A 1 170 ? -38.391 27.472 -23.535 1.00 35.78 170 LYS A C 1
ATOM 1296 O O . LYS A 1 170 ? -37.786 28.326 -22.901 1.00 35.78 170 LYS A O 1
ATOM 1301 N N . ASP A 1 171 ? -37.950 27.193 -24.771 1.00 37.53 171 ASP A N 1
ATOM 1302 C CA . ASP A 1 171 ? -37.991 26.000 -25.656 1.00 37.53 171 ASP A CA 1
ATOM 1303 C C . ASP A 1 171 ? -37.379 26.360 -27.045 1.00 37.53 171 ASP A C 1
ATOM 1305 O O . ASP A 1 171 ? -37.629 27.467 -27.521 1.00 37.53 171 ASP A O 1
ATOM 1309 N N . LYS A 1 172 ? -36.748 25.395 -27.754 1.00 38.88 172 LYS A N 1
ATOM 1310 C CA . LYS A 1 172 ? -36.291 25.436 -29.191 1.00 38.88 172 LYS A CA 1
ATOM 1311 C C . LYS A 1 172 ? -35.144 26.438 -29.519 1.00 38.88 172 LYS A C 1
ATOM 1313 O O . LYS A 1 172 ? -34.943 27.381 -28.770 1.00 38.88 172 LYS A O 1
ATOM 1318 N N . ASN A 1 173 ? -34.336 26.356 -30.596 1.00 34.34 173 ASN A N 1
ATOM 131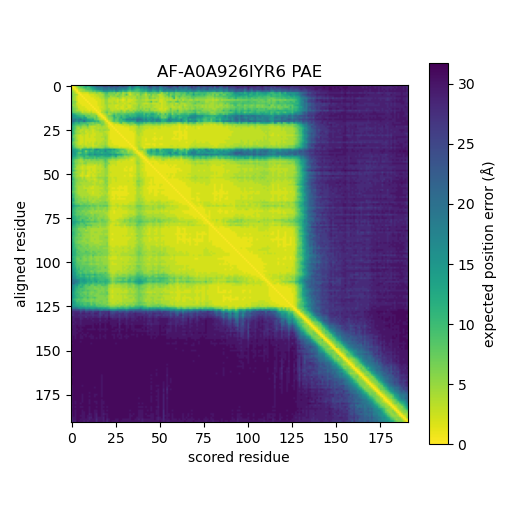9 C CA . ASN A 1 173 ? -34.139 25.438 -31.752 1.00 34.34 173 ASN A CA 1
ATOM 1320 C C . ASN A 1 173 ? -32.692 25.667 -32.322 1.00 34.34 173 ASN A C 1
ATOM 1322 O O . ASN A 1 173 ? -32.077 26.656 -31.940 1.00 34.34 173 ASN A O 1
ATOM 1326 N N . GLY A 1 174 ? -32.077 24.913 -33.255 1.00 31.03 174 GLY A N 1
ATOM 1327 C CA . GLY A 1 174 ? -32.402 23.608 -33.862 1.00 31.03 174 GLY A CA 1
ATOM 1328 C C . GLY A 1 174 ? -31.902 23.407 -35.322 1.00 31.03 174 GLY A C 1
ATOM 1329 O O . GLY A 1 174 ? -32.722 23.521 -36.227 1.00 31.03 174 GLY A O 1
ATOM 1330 N N . SER A 1 175 ? -30.622 23.042 -35.543 1.00 42.94 175 SER A N 1
ATOM 1331 C CA . SER A 1 175 ? -30.024 22.594 -36.838 1.00 42.94 175 SER A CA 1
ATOM 1332 C C . SER A 1 175 ? -29.331 21.234 -36.614 1.00 42.94 175 SER A C 1
ATOM 1334 O O . SER A 1 175 ? -28.520 21.149 -35.698 1.00 42.94 175 SER A O 1
ATOM 1336 N N . GLN A 1 176 ? -29.654 20.086 -37.228 1.00 40.38 176 GLN A N 1
ATOM 1337 C CA . GLN A 1 176 ? -29.794 19.701 -38.648 1.00 40.38 176 GLN A CA 1
ATOM 1338 C C . GLN A 1 176 ? -28.531 19.878 -39.509 1.00 40.38 176 GLN A C 1
ATOM 1340 O O . GLN A 1 176 ? -28.332 20.940 -40.079 1.00 40.38 176 GLN A O 1
ATOM 1345 N N . GLU A 1 177 ? -27.780 18.780 -39.676 1.00 38.50 177 GLU A N 1
ATOM 1346 C CA . GLU A 1 177 ? -27.296 18.257 -40.971 1.00 38.50 177 GLU A CA 1
ATOM 1347 C C . GLU A 1 177 ? -27.249 16.709 -40.916 1.00 38.50 177 GLU A C 1
ATOM 1349 O O . GLU A 1 177 ? -27.320 16.121 -39.834 1.00 38.50 177 GLU A O 1
ATOM 1354 N N . MET A 1 178 ? -27.244 16.044 -42.079 1.00 51.12 178 MET A N 1
ATOM 1355 C CA . MET A 1 178 ? -27.542 14.606 -42.243 1.00 51.12 178 MET A CA 1
ATOM 1356 C C . MET A 1 178 ? -26.301 13.711 -42.463 1.00 51.12 178 MET A C 1
ATOM 1358 O O . MET A 1 178 ? -25.262 14.201 -42.899 1.00 51.12 178 MET A O 1
ATOM 1362 N N . PRO A 1 179 ? -26.402 12.382 -42.235 1.00 52.97 179 PRO A N 1
ATOM 1363 C CA . PRO A 1 179 ? -25.323 11.438 -42.526 1.00 52.97 179 PRO A CA 1
ATOM 1364 C C . PRO A 1 179 ? -25.279 11.018 -44.012 1.00 52.97 179 PRO A C 1
ATOM 1366 O O . PRO A 1 179 ? -26.333 10.766 -44.603 1.00 52.97 179 PRO A O 1
ATOM 1369 N N . PRO A 1 180 ? -24.089 10.824 -44.612 1.00 57.19 180 PRO A N 1
ATOM 1370 C CA . PRO A 1 180 ? -23.954 10.116 -45.881 1.00 57.19 180 PRO A CA 1
ATOM 1371 C C . PRO A 1 180 ? -23.989 8.592 -45.668 1.00 57.19 180 PRO A C 1
ATOM 1373 O O . PRO A 1 180 ? -23.202 8.029 -44.908 1.00 57.19 180 PRO A O 1
ATOM 1376 N N . GLN A 1 181 ? -24.897 7.919 -46.374 1.00 43.03 181 GLN A N 1
ATOM 1377 C CA . GLN A 1 181 ? -24.976 6.459 -46.483 1.00 43.03 181 GLN A CA 1
ATOM 1378 C C . GLN A 1 181 ? -24.351 5.970 -47.800 1.00 43.03 181 GLN A C 1
ATOM 1380 O O . GLN A 1 181 ? -24.421 6.662 -48.809 1.00 43.03 181 GLN A O 1
ATOM 1385 N N . LEU A 1 182 ? -23.870 4.720 -47.779 1.00 46.09 182 LEU A N 1
ATOM 1386 C CA . LEU A 1 182 ? -23.683 3.813 -48.927 1.00 46.09 182 LEU A CA 1
ATOM 1387 C C . LEU A 1 182 ? -22.784 4.245 -50.109 1.00 46.09 182 LEU A C 1
ATOM 1389 O O . LEU A 1 182 ? -23.204 4.956 -51.016 1.00 46.09 182 LEU A O 1
ATOM 1393 N N . THR A 1 183 ? -21.663 3.532 -50.260 1.00 50.50 183 THR A N 1
ATOM 1394 C CA . THR A 1 183 ? -21.331 2.898 -51.550 1.00 50.50 183 THR A CA 1
ATOM 1395 C C . THR A 1 183 ? -21.011 1.415 -51.342 1.00 50.50 183 THR A C 1
ATOM 1397 O O . THR A 1 183 ? -20.359 1.023 -50.375 1.00 50.50 183 THR A O 1
ATOM 1400 N N . CYS A 1 184 ? -21.515 0.560 -52.235 1.00 38.88 184 CYS A N 1
ATOM 1401 C CA . CYS A 1 184 ? -21.214 -0.871 -52.241 1.00 38.88 184 CYS A CA 1
ATOM 1402 C C . CYS A 1 184 ? -19.938 -1.154 -53.041 1.00 38.88 184 CYS A C 1
ATOM 1404 O O . CYS A 1 184 ? -19.731 -0.574 -54.104 1.00 38.88 184 CYS A O 1
ATOM 1406 N N . SER A 1 185 ? -19.154 -2.145 -52.612 1.00 43.81 185 SER A N 1
ATOM 1407 C CA . SER A 1 185 ? -18.294 -2.929 -53.511 1.00 43.81 185 SER A CA 1
ATOM 1408 C C . SER A 1 185 ? -18.003 -4.304 -52.915 1.00 43.81 185 SER A C 1
ATOM 1410 O O . SER A 1 185 ? -16.996 -4.519 -52.247 1.00 43.81 185 SER A O 1
ATOM 1412 N N . VAL A 1 186 ? -18.899 -5.257 -53.184 1.00 48.22 186 VAL A N 1
ATOM 1413 C CA . VAL A 1 186 ? -18.589 -6.686 -53.063 1.00 48.22 186 VAL A CA 1
ATOM 1414 C C . VAL A 1 186 ? -17.985 -7.127 -54.394 1.00 48.22 186 VAL A C 1
ATOM 1416 O O . VAL A 1 186 ? -18.701 -7.503 -55.319 1.00 48.22 186 VAL A O 1
ATOM 1419 N N . ALA A 1 187 ? -16.659 -7.061 -54.498 1.00 54.38 187 ALA A N 1
ATOM 1420 C CA . ALA A 1 187 ? -15.923 -7.730 -55.562 1.00 54.38 187 ALA A CA 1
ATOM 1421 C C . ALA A 1 187 ? -15.668 -9.179 -55.124 1.00 54.38 187 ALA A C 1
ATOM 1423 O O . ALA A 1 187 ? -14.814 -9.447 -54.281 1.00 54.38 187 ALA A O 1
ATOM 1424 N N . GLY A 1 188 ? -16.457 -10.116 -55.647 1.00 51.84 188 GLY A N 1
ATOM 1425 C CA . GLY A 1 188 ? -16.233 -11.538 -55.405 1.00 51.84 188 GLY A CA 1
ATOM 1426 C C . GLY A 1 188 ? -15.113 -12.088 -56.287 1.00 51.84 188 GLY A C 1
ATOM 1427 O O . GLY A 1 188 ? -14.983 -11.686 -57.439 1.00 51.84 188 GLY A O 1
ATOM 1428 N N . MET A 1 189 ? -14.370 -13.074 -55.783 1.00 52.47 189 MET A N 1
ATOM 1429 C CA . MET A 1 189 ? -13.647 -14.010 -56.643 1.00 52.47 189 MET A CA 1
ATOM 1430 C C . MET A 1 189 ? -13.575 -15.389 -55.977 1.00 52.47 189 MET A C 1
ATOM 1432 O O . MET A 1 189 ? -12.771 -15.631 -55.082 1.00 52.47 189 MET A O 1
ATOM 1436 N N . ARG A 1 190 ? -14.455 -16.295 -56.415 1.00 50.28 190 ARG A N 1
ATOM 1437 C CA . ARG A 1 190 ? -14.306 -17.744 -56.241 1.00 50.28 190 ARG A CA 1
ATOM 1438 C C . ARG A 1 190 ? -14.150 -18.365 -57.623 1.00 50.28 190 ARG A C 1
ATOM 1440 O O . ARG A 1 190 ? -15.102 -18.323 -58.403 1.00 50.28 190 ARG A O 1
ATOM 1447 N N . ARG A 1 191 ? -13.002 -18.984 -57.871 1.00 60.06 191 ARG A N 1
ATOM 1448 C CA . ARG A 1 191 ? -12.854 -20.240 -58.614 1.00 60.06 191 ARG A CA 1
ATOM 1449 C C . ARG A 1 191 ? -11.742 -21.030 -57.941 1.00 60.06 191 ARG A C 1
ATOM 1451 O O . ARG A 1 191 ? -10.773 -20.361 -57.523 1.00 60.06 191 ARG A O 1
#

Mean predicted aligned error: 17.13 Å

Radius of gyration: 32.99 Å; Cα contacts (8 Å, |Δi|>4): 118; chains: 1; bounding box: 79×58×104 Å

Secondary structure (DSSP, 8-state):
----HHHHHHHHHHHHTTSTTS-HHHHHHHHHHHHH-SSS-PPPHHHHHHHHT--HHHHHHHHHHHTS-HHHHHHTTT---HHHHHHHHHHHTT-HHHHHHHHHHHHTT--TTHHHHHHHHHHHHHS---S----------------------------------------------PPPP----------

Solvent-accessible surface area (backbone atoms only — not comparable to full-atom values): 12671 Å² total; per-residue (Å²): 131,88,76,55,66,69,55,56,52,48,50,60,48,54,74,34,57,94,43,90,83,53,42,46,57,58,49,27,51,51,51,53,53,61,27,43,40,93,83,71,58,67,54,52,60,64,56,49,11,67,74,66,78,44,51,54,66,55,45,51,39,33,56,49,52,76,76,39,58,69,69,62,49,57,44,26,77,77,47,72,53,60,66,41,54,40,36,48,56,54,26,52,76,72,39,53,72,61,34,54,52,51,52,51,31,57,74,71,66,67,54,76,62,50,49,63,53,37,51,52,53,45,49,58,72,71,44,93,66,77,96,78,81,84,85,79,78,88,75,84,82,86,80,84,90,83,82,87,84,89,86,89,83,85,87,80,82,85,82,90,84,80,86,89,90,82,93,82,90,87,82,91,86,91,82,91,87,84,84,90,76,86,84,89,80,88,83,82,88,89,133

Nearest PDB structures (foldseek):
  7o0n-assembly1_B  TM=6.065E-01  e=2.680E-03  Myxococcus xanthus DK 1622
  1vz0-assembly3_D  TM=6.688E-01  e=8.971E-03  Thermus thermophilus HB27

pLDDT: mean 73.71, std 23.34, range [30.3, 96.69]

Foldseek 3Di:
DPDQPLVVLLVVLLVCPPPPPAQLLNNLVSLQVSQCDPVRHGHDLVVSCVSNVHDSVSNVLSPLQVVADPLLVVCSVPDRDSLLSSLLRLCCVQPVVVSVVLSVCVVVVNDDPSNVVSVVVSVVSPDPPDPPDDPPPPDDDDDDDDDDDDDDDDDDDDDDDDDDDDDDDDDDDDDDDDDDDDDDDPPDDDD

Organism: Aeromonas hydrophila (NCBI:txid644)